Protein AF-A0A8H5CPS7-F1 (afdb_monomer)

Structure (mmCIF, N/CA/C/O backbone):
data_AF-A0A8H5CPS7-F1
#
_entry.id   AF-A0A8H5CPS7-F1
#
loop_
_atom_site.group_PDB
_atom_site.id
_atom_site.type_symbol
_atom_site.label_atom_id
_atom_site.label_alt_id
_atom_site.label_comp_id
_atom_site.label_asym_id
_atom_site.label_entity_id
_atom_site.label_seq_id
_atom_site.pdbx_PDB_ins_code
_atom_site.Cartn_x
_atom_site.Cartn_y
_atom_site.Cartn_z
_atom_site.occupancy
_atom_site.B_iso_or_equiv
_atom_site.auth_seq_id
_atom_site.auth_comp_id
_atom_site.auth_asym_id
_atom_site.auth_atom_id
_atom_site.pdbx_PDB_model_num
ATOM 1 N N . MET A 1 1 ? 32.841 1.282 -27.192 1.00 35.09 1 MET A N 1
ATOM 2 C CA . MET A 1 1 ? 32.385 0.075 -26.480 1.00 35.09 1 MET A CA 1
ATOM 3 C C . MET A 1 1 ? 33.544 -0.428 -25.650 1.00 35.09 1 MET A C 1
ATOM 5 O O . MET A 1 1 ? 34.570 -0.797 -26.211 1.00 35.09 1 MET A O 1
ATOM 9 N N . ASN A 1 2 ? 33.445 -0.275 -24.333 1.00 29.81 2 ASN A N 1
ATOM 10 C CA . ASN A 1 2 ? 34.547 -0.529 -23.404 1.00 29.81 2 ASN A CA 1
ATOM 11 C C . ASN A 1 2 ? 34.577 -2.010 -23.017 1.00 29.81 2 ASN A C 1
ATOM 13 O O . ASN A 1 2 ? 33.531 -2.614 -22.818 1.00 29.81 2 ASN A O 1
ATOM 17 N N . HIS A 1 3 ? 35.774 -2.567 -22.814 1.00 29.48 3 HIS A N 1
ATOM 18 C CA . HIS A 1 3 ? 36.052 -3.962 -22.417 1.00 29.48 3 HIS A CA 1
ATOM 19 C C . HIS A 1 3 ? 35.277 -4.479 -21.179 1.00 29.48 3 HIS A C 1
ATOM 21 O O . HIS A 1 3 ? 35.258 -5.681 -20.913 1.00 29.48 3 HIS A O 1
ATOM 27 N N . LEU A 1 4 ? 34.641 -3.580 -20.420 1.00 34.31 4 LEU A N 1
ATOM 28 C CA . LEU A 1 4 ? 33.722 -3.900 -19.330 1.00 34.31 4 LEU A CA 1
ATOM 29 C C . LEU A 1 4 ? 32.382 -4.452 -19.844 1.00 34.31 4 LEU A C 1
ATOM 31 O O . LEU A 1 4 ? 31.877 -5.388 -19.241 1.00 34.31 4 LEU A O 1
ATOM 35 N N . GLU A 1 5 ? 31.853 -3.964 -20.973 1.00 36.47 5 GLU A N 1
ATOM 36 C CA . GLU A 1 5 ? 30.557 -4.355 -21.570 1.00 36.47 5 GLU A CA 1
ATOM 37 C C . GLU A 1 5 ? 30.511 -5.840 -21.976 1.00 36.47 5 GLU A C 1
ATOM 39 O O . GLU A 1 5 ? 29.485 -6.497 -21.826 1.00 36.47 5 GLU A O 1
ATOM 44 N N . THR A 1 6 ? 31.641 -6.413 -22.396 1.00 36.56 6 THR A N 1
ATOM 45 C CA . THR A 1 6 ? 31.727 -7.801 -22.883 1.00 36.56 6 THR A CA 1
ATOM 46 C C . THR A 1 6 ? 31.741 -8.847 -21.762 1.00 36.56 6 THR A C 1
ATOM 48 O O . THR A 1 6 ? 31.324 -9.983 -21.979 1.00 36.56 6 THR A O 1
ATOM 51 N N . ARG A 1 7 ? 32.175 -8.484 -20.543 1.00 38.62 7 ARG A N 1
ATOM 52 C CA . ARG A 1 7 ? 32.153 -9.386 -19.371 1.00 38.62 7 ARG A CA 1
ATOM 53 C C . ARG A 1 7 ? 30.745 -9.560 -18.788 1.00 38.62 7 ARG A C 1
ATOM 55 O O . ARG A 1 7 ? 30.437 -10.638 -18.287 1.00 38.62 7 ARG A O 1
ATOM 62 N N . TRP A 1 8 ? 29.881 -8.550 -18.921 1.00 42.06 8 TRP A N 1
ATOM 63 C CA . TRP A 1 8 ? 28.477 -8.604 -18.486 1.00 42.06 8 TRP A CA 1
ATOM 64 C C . TRP A 1 8 ? 27.647 -9.605 -19.293 1.00 42.06 8 TRP A C 1
ATOM 66 O O . TRP A 1 8 ? 26.825 -10.324 -18.730 1.00 42.06 8 TRP A O 1
ATOM 76 N N . ILE A 1 9 ? 27.908 -9.695 -20.600 1.00 40.38 9 ILE A N 1
ATOM 77 C CA . ILE A 1 9 ? 27.184 -10.578 -21.524 1.00 40.38 9 ILE A CA 1
ATOM 78 C C . ILE A 1 9 ? 27.367 -12.055 -21.131 1.00 40.38 9 ILE A C 1
ATOM 80 O O . ILE A 1 9 ? 26.403 -12.815 -21.152 1.00 40.38 9 ILE A O 1
ATOM 84 N N . PHE A 1 10 ? 28.562 -12.451 -20.679 1.00 40.16 10 PHE A N 1
ATOM 85 C CA . PHE A 1 10 ? 28.840 -13.835 -20.272 1.00 40.16 10 PHE A CA 1
ATOM 86 C C . PHE A 1 10 ? 28.246 -14.231 -18.912 1.00 40.16 10 PHE A C 1
ATOM 88 O O . PHE A 1 10 ? 27.896 -15.393 -18.732 1.00 40.16 10 PHE A O 1
ATOM 95 N N . GLN A 1 11 ? 28.079 -13.293 -17.972 1.00 43.81 11 GLN A N 1
ATOM 96 C CA . GLN A 1 11 ? 27.411 -13.572 -16.690 1.00 43.81 11 GLN A CA 1
ATOM 97 C C . GLN A 1 11 ? 25.883 -13.573 -16.808 1.00 43.81 11 GLN A C 1
ATOM 99 O O . GLN A 1 11 ? 25.217 -14.310 -16.087 1.00 43.81 11 GLN A O 1
ATOM 104 N N . MET A 1 12 ? 25.319 -12.817 -17.756 1.00 42.50 12 MET A N 1
ATOM 105 C CA . MET A 1 12 ? 23.876 -12.839 -18.007 1.00 42.50 12 MET A CA 1
ATOM 106 C C . MET A 1 12 ? 23.413 -14.136 -18.688 1.00 42.50 12 MET A C 1
ATOM 108 O O . MET A 1 12 ? 22.272 -14.530 -18.498 1.00 42.50 12 MET A O 1
ATOM 112 N N . LEU A 1 13 ? 24.286 -14.858 -19.401 1.00 42.25 13 LEU A N 1
ATOM 113 C CA . LEU A 1 13 ? 23.964 -16.150 -20.035 1.00 42.25 13 LEU A CA 1
ATOM 114 C C . LEU A 1 13 ? 23.634 -17.292 -19.046 1.00 42.25 13 LEU A C 1
ATOM 116 O O . LEU A 1 13 ? 23.199 -18.352 -19.484 1.00 42.25 13 LEU A O 1
ATOM 120 N N . GLN A 1 14 ? 23.791 -17.092 -17.731 1.00 47.19 14 GLN A N 1
ATOM 121 C CA . GLN A 1 14 ? 23.288 -18.022 -16.706 1.00 47.19 14 GLN A CA 1
ATOM 122 C C . GLN A 1 14 ? 21.849 -17.717 -16.251 1.00 47.19 14 GLN A C 1
ATOM 124 O O . GLN A 1 14 ? 21.265 -18.503 -15.505 1.00 47.19 14 GLN A O 1
ATOM 129 N N . LEU A 1 15 ? 21.254 -16.611 -16.712 1.00 46.97 15 LEU A N 1
ATOM 130 C CA . LEU A 1 15 ? 19.839 -16.310 -16.518 1.00 46.97 15 LEU A CA 1
ATOM 131 C C . LEU A 1 15 ? 19.043 -17.096 -17.557 1.00 46.97 15 LEU A C 1
ATOM 133 O O . LEU A 1 15 ? 18.917 -16.697 -18.713 1.00 46.97 15 LEU A O 1
ATOM 137 N N . SER A 1 16 ? 18.549 -18.254 -17.130 1.00 52.66 16 SER A N 1
ATOM 138 C CA . SER A 1 16 ? 17.546 -19.045 -17.838 1.00 52.66 16 SER A CA 1
ATOM 139 C C . SER A 1 16 ? 16.444 -18.160 -18.423 1.00 52.66 16 SER A C 1
ATOM 141 O O . SER A 1 16 ? 16.020 -17.196 -17.786 1.00 52.66 16 SER A O 1
ATOM 143 N N . THR A 1 17 ? 15.959 -18.525 -19.608 1.00 63.75 17 THR A N 1
ATOM 144 C CA . THR A 1 17 ? 14.826 -17.921 -20.320 1.00 63.75 17 THR A CA 1
ATOM 145 C C . THR A 1 17 ? 13.557 -17.935 -19.463 1.00 63.75 17 THR A C 1
ATOM 147 O O . THR A 1 17 ? 12.723 -18.836 -19.559 1.00 63.75 17 THR A O 1
ATOM 150 N N . THR A 1 18 ? 13.391 -16.936 -18.596 1.00 74.50 18 THR A N 1
ATOM 151 C CA . THR A 1 18 ? 12.169 -16.806 -17.805 1.00 74.50 18 THR A CA 1
ATOM 152 C C . THR A 1 18 ? 11.080 -16.238 -18.696 1.00 74.50 18 THR A C 1
ATOM 154 O O . THR A 1 18 ? 11.120 -15.081 -19.120 1.00 74.50 18 THR A O 1
ATOM 157 N N . GLN A 1 19 ? 10.095 -17.079 -18.979 1.00 78.81 19 GLN A N 1
ATOM 158 C CA . GLN A 1 19 ? 8.901 -16.703 -19.711 1.00 78.81 19 GLN A CA 1
ATOM 159 C C . GLN A 1 19 ? 7.812 -16.300 -18.716 1.00 78.81 19 GLN A C 1
ATOM 161 O O . GLN A 1 19 ? 7.451 -17.070 -17.827 1.00 78.81 19 GLN A O 1
ATOM 166 N N . ILE A 1 20 ? 7.297 -15.081 -18.856 1.00 79.88 20 ILE A N 1
ATOM 167 C CA . ILE A 1 20 ? 6.279 -14.520 -17.965 1.00 79.88 20 ILE A CA 1
ATOM 168 C C . ILE A 1 20 ? 4.986 -14.358 -18.771 1.00 79.88 20 ILE A C 1
ATOM 170 O O . ILE A 1 20 ? 4.968 -13.573 -19.725 1.00 79.88 20 ILE A O 1
ATOM 174 N N . PRO A 1 21 ? 3.909 -15.089 -18.431 1.00 81.69 21 PRO A N 1
ATOM 175 C CA . PRO A 1 21 ? 2.627 -14.918 -19.095 1.00 81.69 21 PRO A CA 1
ATOM 176 C C . PRO A 1 21 ? 1.976 -13.605 -18.643 1.00 81.69 21 PRO A C 1
ATOM 178 O O . PRO A 1 21 ? 1.819 -13.359 -17.446 1.00 81.69 21 PRO A O 1
ATOM 181 N N . LEU A 1 22 ? 1.574 -12.775 -19.604 1.00 81.69 22 LEU A N 1
ATOM 182 C CA . LEU A 1 22 ? 0.874 -11.511 -19.391 1.00 81.69 22 LEU A CA 1
ATOM 183 C C . LEU A 1 22 ? -0.410 -11.467 -20.228 1.00 81.69 22 LEU A C 1
ATOM 185 O O . LEU A 1 22 ? -0.439 -11.882 -21.386 1.00 81.69 22 LEU A O 1
ATOM 189 N N . VAL A 1 23 ? -1.483 -10.923 -19.652 1.00 83.31 23 VAL A N 1
ATOM 190 C CA . VAL A 1 23 ? -2.722 -10.618 -20.383 1.00 83.31 23 VAL A CA 1
ATOM 191 C C . VAL A 1 23 ? -2.670 -9.154 -20.803 1.00 83.31 23 VAL A C 1
ATOM 193 O O . VAL A 1 23 ? -2.792 -8.261 -19.958 1.00 83.31 23 VAL A O 1
ATOM 196 N N . LEU A 1 24 ? -2.458 -8.927 -22.099 1.00 82.81 24 LEU A N 1
ATOM 197 C CA . LEU A 1 24 ? -2.179 -7.609 -22.661 1.00 82.81 24 LEU A CA 1
ATOM 198 C C . LEU A 1 24 ? -3.256 -7.178 -23.657 1.00 82.81 24 LEU A C 1
ATOM 200 O O . LEU A 1 24 ? -3.751 -7.996 -24.436 1.00 82.81 24 LEU A O 1
ATOM 204 N N . ASP A 1 25 ? -3.594 -5.895 -23.645 1.00 85.19 25 ASP A N 1
ATOM 205 C CA . ASP A 1 25 ? -4.436 -5.266 -24.661 1.00 85.19 25 ASP A CA 1
ATOM 206 C C . ASP A 1 25 ? -3.595 -4.695 -25.834 1.00 85.19 25 ASP A C 1
ATOM 208 O O . ASP A 1 25 ? -2.359 -4.697 -25.782 1.00 85.19 25 ASP A O 1
ATOM 212 N N . PRO A 1 26 ? -4.225 -4.244 -26.937 1.00 85.69 26 PRO A N 1
ATOM 213 C CA . PRO A 1 26 ? -3.499 -3.721 -28.097 1.00 85.69 26 PRO A CA 1
ATOM 214 C C . PRO A 1 26 ? -2.614 -2.495 -27.819 1.00 85.69 26 PRO A C 1
ATOM 216 O O . PRO A 1 26 ? -1.565 -2.344 -28.455 1.00 85.69 26 PRO A O 1
ATOM 219 N N . GLU A 1 27 ? -3.003 -1.620 -26.890 1.00 84.25 27 GLU A N 1
ATOM 220 C CA . GLU A 1 27 ? -2.223 -0.425 -26.546 1.00 84.25 27 GLU A CA 1
ATOM 221 C C . GLU A 1 27 ? -0.951 -0.825 -25.793 1.00 84.25 27 GLU A C 1
ATOM 223 O O . GLU A 1 27 ? 0.143 -0.355 -26.112 1.00 84.25 27 GLU A O 1
ATOM 228 N N . GLU A 1 28 ? -1.065 -1.780 -24.873 1.00 85.31 28 GLU A N 1
ATOM 229 C CA . GLU A 1 28 ? 0.059 -2.332 -24.118 1.00 85.31 28 GLU A CA 1
ATOM 230 C C . GLU A 1 28 ? 1.057 -3.070 -25.022 1.00 85.31 28 GLU A C 1
ATOM 232 O O . GLU A 1 28 ? 2.271 -2.907 -24.882 1.00 85.31 28 GLU A O 1
ATOM 237 N N . ILE A 1 29 ? 0.572 -3.832 -26.009 1.00 85.62 29 ILE A N 1
ATOM 238 C CA . ILE A 1 29 ? 1.429 -4.478 -27.021 1.00 85.62 29 ILE A CA 1
ATOM 239 C C . ILE A 1 29 ? 2.169 -3.428 -27.850 1.00 85.62 29 ILE A C 1
ATOM 241 O O . ILE A 1 29 ? 3.359 -3.587 -28.139 1.00 85.62 29 ILE A O 1
ATOM 245 N N . THR A 1 30 ? 1.487 -2.341 -28.212 1.00 84.81 30 THR A N 1
ATOM 246 C CA . THR A 1 30 ? 2.098 -1.224 -28.942 1.00 84.81 30 THR A CA 1
ATOM 247 C C . THR A 1 30 ? 3.204 -0.578 -28.105 1.00 84.81 30 THR A C 1
ATOM 249 O O . THR A 1 30 ? 4.291 -0.322 -28.626 1.00 84.81 30 THR A O 1
ATOM 252 N N . MET A 1 31 ? 2.981 -0.378 -26.801 1.00 82.69 31 MET A N 1
ATOM 253 C CA . MET A 1 31 ? 4.003 0.132 -25.879 1.00 82.69 31 MET A CA 1
ATOM 254 C C . MET A 1 31 ? 5.217 -0.801 -25.790 1.00 82.69 31 MET A C 1
ATOM 256 O O . MET A 1 31 ? 6.345 -0.334 -25.925 1.00 82.69 31 MET A O 1
ATOM 260 N N . LEU A 1 32 ? 5.008 -2.113 -25.641 1.00 84.38 32 LEU A N 1
ATOM 261 C CA . LEU A 1 32 ? 6.100 -3.096 -25.614 1.00 84.38 32 LEU A CA 1
ATOM 262 C C . LEU A 1 32 ? 6.904 -3.102 -26.921 1.00 84.38 32 LEU A C 1
ATOM 264 O O . LEU A 1 32 ? 8.136 -3.090 -26.904 1.00 84.38 32 LEU A O 1
ATOM 268 N N . SER A 1 33 ? 6.206 -3.058 -28.056 1.00 83.88 33 SER A N 1
ATOM 269 C CA . SER A 1 33 ? 6.822 -3.091 -29.385 1.00 83.88 33 SER A CA 1
ATOM 270 C C . SER A 1 33 ? 7.702 -1.864 -29.644 1.00 83.88 33 SER A C 1
ATOM 272 O O . SER A 1 33 ? 8.771 -1.993 -30.240 1.00 83.88 33 SER A O 1
ATOM 274 N N . ARG A 1 34 ? 7.310 -0.679 -29.148 1.00 81.12 34 ARG A N 1
ATOM 275 C CA . ARG A 1 34 ? 8.108 0.561 -29.254 1.00 81.12 34 ARG A CA 1
ATOM 276 C C . ARG A 1 34 ? 9.471 0.462 -28.569 1.00 81.12 34 ARG A C 1
ATOM 278 O O . ARG A 1 34 ? 10.412 1.106 -29.020 1.00 81.12 34 ARG A O 1
ATOM 285 N N . CYS A 1 35 ? 9.587 -0.360 -27.529 1.00 77.44 35 CYS A N 1
ATOM 286 C CA . CYS A 1 35 ? 10.846 -0.603 -26.825 1.00 77.44 35 CYS A CA 1
ATOM 287 C C . CYS A 1 35 ? 11.619 -1.808 -27.388 1.00 77.44 35 CYS A C 1
ATOM 289 O O . CYS A 1 35 ? 12.575 -2.267 -26.768 1.00 77.44 35 CYS A O 1
ATOM 291 N N . GLY A 1 36 ? 11.210 -2.350 -28.542 1.00 80.69 36 GLY A N 1
ATOM 292 C CA . GLY A 1 36 ? 11.871 -3.494 -29.172 1.00 80.69 36 GLY A CA 1
ATOM 293 C C . GLY A 1 36 ? 11.682 -4.809 -28.412 1.00 80.69 36 GLY A C 1
ATOM 294 O O . GLY A 1 36 ? 12.527 -5.699 -28.511 1.00 80.69 36 GLY A O 1
ATOM 295 N N . LEU A 1 37 ? 10.614 -4.935 -27.618 1.00 82.19 37 LEU A N 1
ATOM 296 C CA . LEU A 1 37 ? 10.294 -6.173 -26.911 1.00 82.19 37 LEU A CA 1
ATOM 297 C C . LEU A 1 37 ? 9.445 -7.084 -27.795 1.00 82.19 37 LEU A C 1
ATOM 299 O O . LEU A 1 37 ? 8.400 -6.686 -28.310 1.00 82.19 37 LEU A O 1
ATOM 303 N N . VAL A 1 38 ? 9.895 -8.329 -27.942 1.00 80.75 38 VAL A N 1
ATOM 304 C CA . VAL A 1 38 ? 9.164 -9.360 -28.680 1.00 80.75 38 VAL A CA 1
ATOM 305 C C . VAL A 1 38 ? 8.125 -9.985 -27.757 1.00 80.75 38 VAL A C 1
ATOM 307 O O . VAL A 1 38 ? 8.447 -10.494 -26.682 1.00 80.75 38 VAL A O 1
ATOM 310 N N . VAL A 1 39 ? 6.870 -9.956 -28.196 1.00 82.00 39 VAL A N 1
ATOM 311 C CA . VAL A 1 39 ? 5.728 -10.510 -27.472 1.00 82.00 39 VAL A CA 1
ATOM 312 C C . VAL A 1 39 ? 5.150 -11.648 -28.304 1.00 82.00 39 VAL A C 1
ATOM 314 O O . VAL A 1 39 ? 4.721 -11.435 -29.437 1.00 82.00 39 VAL A O 1
ATOM 317 N N . THR A 1 40 ? 5.136 -12.865 -27.761 1.00 86.75 40 THR A N 1
ATOM 318 C CA . THR A 1 40 ? 4.618 -14.034 -28.490 1.00 86.75 40 THR A CA 1
ATOM 319 C C . THR A 1 40 ? 3.198 -14.332 -28.034 1.00 86.75 40 THR A C 1
ATOM 321 O O . THR A 1 40 ? 2.962 -14.571 -26.852 1.00 86.75 40 THR A O 1
ATOM 324 N N . ARG A 1 41 ? 2.226 -14.322 -28.951 1.00 87.06 41 ARG A N 1
ATOM 325 C CA . ARG A 1 41 ? 0.837 -14.672 -28.623 1.00 87.06 41 ARG A CA 1
ATOM 326 C C . ARG A 1 41 ? 0.728 -16.166 -28.319 1.00 87.06 41 ARG A C 1
ATOM 328 O O . ARG A 1 41 ? 1.130 -16.990 -29.135 1.00 87.06 41 ARG A O 1
ATOM 335 N N . MET A 1 42 ? 0.134 -16.515 -27.182 1.00 84.38 42 MET A N 1
ATOM 336 C CA . MET A 1 42 ? -0.195 -17.897 -26.843 1.00 84.38 42 MET A CA 1
ATOM 337 C C . MET A 1 42 ? -1.590 -18.241 -27.371 1.00 84.38 42 MET A C 1
ATOM 339 O O . MET A 1 42 ? -2.558 -17.519 -27.127 1.00 84.38 42 MET A O 1
ATOM 343 N N . SER A 1 43 ? -1.705 -19.359 -28.086 1.00 75.25 43 SER A N 1
ATOM 344 C CA . SER A 1 43 ? -3.004 -19.919 -28.462 1.00 75.25 43 SER A CA 1
ATOM 345 C C . SER A 1 43 ? -3.537 -20.743 -27.291 1.00 75.25 43 SER A C 1
ATOM 347 O O . SER A 1 43 ? -3.229 -21.925 -27.167 1.00 75.25 43 SER A O 1
ATOM 349 N N . VAL A 1 44 ? -4.284 -20.109 -26.385 1.00 71.25 44 VAL A N 1
ATOM 350 C CA . VAL A 1 44 ? -4.999 -20.812 -25.310 1.00 71.25 44 VAL A CA 1
ATOM 351 C C . VAL A 1 44 ? -6.491 -20.670 -25.576 1.00 71.25 44 VAL A C 1
ATOM 353 O O . VAL A 1 44 ? -7.011 -19.560 -25.637 1.00 71.25 44 VAL A O 1
ATOM 356 N N . ALA A 1 45 ? -7.179 -21.794 -25.764 1.00 63.22 45 ALA A N 1
ATOM 357 C CA . ALA A 1 45 ? -8.505 -21.836 -26.381 1.00 63.22 45 ALA A CA 1
ATOM 358 C C . ALA A 1 45 ? -9.657 -21.198 -25.568 1.00 63.22 45 ALA A C 1
ATOM 360 O O . ALA A 1 45 ? -10.770 -21.141 -26.079 1.00 63.22 45 ALA A O 1
ATOM 361 N N . PHE A 1 46 ? -9.435 -20.703 -24.340 1.00 57.94 46 PHE A N 1
ATOM 362 C CA . PHE A 1 46 ? -10.548 -20.351 -23.439 1.00 57.94 46 PHE A CA 1
ATOM 363 C C . PHE A 1 46 ? -10.391 -19.083 -22.577 1.00 57.94 46 PHE A C 1
ATOM 365 O O . PHE A 1 46 ? -11.332 -18.738 -21.868 1.00 57.94 46 PHE A O 1
ATOM 372 N N . VAL A 1 47 ? -9.268 -18.348 -22.622 1.00 57.56 47 VAL A N 1
ATOM 373 C CA . VAL A 1 47 ? -9.046 -17.184 -21.729 1.00 57.56 47 VAL A CA 1
ATOM 374 C C . VAL A 1 47 ? -8.362 -16.025 -22.463 1.00 57.56 47 VAL A C 1
ATOM 376 O O . VAL A 1 47 ? -7.205 -15.715 -22.203 1.00 57.56 47 VAL A O 1
ATOM 379 N N . GLY A 1 48 ? -9.068 -15.388 -23.405 1.00 68.06 48 GLY A N 1
ATOM 380 C CA . GLY A 1 48 ? -8.578 -14.196 -24.118 1.00 68.06 48 GLY A CA 1
ATOM 381 C C . GLY A 1 48 ? -7.205 -14.364 -24.804 1.00 68.06 48 GLY A C 1
ATOM 382 O O . GLY A 1 48 ? -6.632 -15.453 -24.845 1.00 68.06 48 GLY A O 1
ATOM 383 N N . PRO A 1 49 ? -6.646 -13.301 -25.404 1.00 74.62 49 PRO A N 1
ATOM 384 C CA . PRO A 1 49 ? -5.280 -13.346 -25.904 1.00 74.62 49 PRO A CA 1
ATOM 385 C C . PRO A 1 49 ? -4.301 -13.239 -24.722 1.00 74.62 49 PRO A C 1
ATOM 387 O O . PRO A 1 49 ? -4.090 -12.165 -24.164 1.00 74.62 49 PRO A O 1
ATOM 390 N N . THR A 1 50 ? -3.705 -14.365 -24.331 1.00 80.06 50 THR A N 1
ATOM 391 C CA . THR A 1 50 ? -2.558 -14.380 -23.410 1.00 80.06 50 THR A CA 1
ATOM 392 C C . THR A 1 50 ? -1.273 -14.261 -24.220 1.00 80.06 50 THR A C 1
ATOM 394 O O . THR A 1 50 ? -1.142 -14.865 -25.286 1.00 80.06 50 THR A O 1
ATOM 397 N N . TYR A 1 51 ? -0.319 -13.487 -23.722 1.00 82.94 51 TYR A N 1
ATOM 398 C CA . TYR A 1 51 ? 0.964 -13.262 -24.363 1.00 82.94 51 TYR A CA 1
ATOM 399 C C . TYR A 1 51 ? 2.100 -13.726 -23.465 1.00 82.94 51 TYR A C 1
ATOM 401 O O . TYR A 1 51 ? 2.045 -13.597 -22.245 1.00 82.94 51 TYR A O 1
ATOM 409 N N . LEU A 1 52 ? 3.142 -14.257 -24.085 1.00 81.50 52 LEU A N 1
ATOM 410 C CA . LEU A 1 52 ? 4.359 -14.663 -23.418 1.00 81.50 52 LEU A CA 1
ATOM 411 C C . LEU A 1 52 ? 5.432 -13.612 -23.653 1.00 81.50 52 LEU A C 1
ATOM 413 O O . LEU A 1 52 ? 5.804 -13.323 -24.796 1.00 81.50 52 LEU A O 1
ATOM 417 N N . CYS A 1 53 ? 5.922 -13.055 -22.556 1.00 81.25 53 CYS A N 1
ATOM 418 C CA . CYS A 1 53 ? 7.040 -12.133 -22.555 1.00 81.25 53 CYS A CA 1
ATOM 419 C C . CYS A 1 53 ? 8.297 -12.883 -22.113 1.00 81.25 53 CYS A C 1
ATOM 421 O O . CYS A 1 53 ? 8.308 -13.497 -21.046 1.00 81.25 53 CYS A O 1
ATOM 423 N N . SER A 1 54 ? 9.345 -12.838 -22.937 1.00 78.69 54 SER A N 1
ATOM 424 C CA . SER A 1 54 ? 10.647 -13.420 -22.601 1.00 78.69 54 SER A CA 1
ATOM 425 C C . SER A 1 54 ? 11.531 -12.343 -21.981 1.00 78.69 54 SER A C 1
ATOM 427 O O . SER A 1 54 ? 11.732 -11.279 -22.579 1.00 78.69 54 SER A O 1
ATOM 429 N N . VAL A 1 55 ? 12.037 -12.592 -20.775 1.00 76.88 55 VAL A N 1
ATOM 430 C CA . VAL A 1 55 ? 13.067 -11.754 -20.153 1.00 76.88 55 VAL A CA 1
ATOM 431 C C . VAL A 1 55 ? 14.399 -12.450 -20.383 1.00 76.88 55 VAL A C 1
ATOM 433 O O . VAL A 1 55 ? 14.772 -13.362 -19.651 1.00 76.88 55 VAL A O 1
ATOM 436 N N . GLU A 1 56 ? 15.088 -12.044 -21.443 1.00 76.38 56 GLU A N 1
ATOM 437 C CA . GLU A 1 56 ? 16.355 -12.635 -21.863 1.00 76.38 56 GLU A CA 1
ATOM 438 C C . GLU A 1 56 ? 17.488 -11.644 -21.637 1.00 76.38 56 GLU A C 1
ATOM 440 O O . GLU A 1 56 ? 17.277 -10.435 -21.760 1.00 76.38 56 GLU A O 1
ATOM 445 N N . PRO A 1 57 ? 18.719 -12.121 -21.403 1.00 71.88 57 PRO A N 1
ATOM 446 C CA . PRO A 1 57 ? 19.905 -11.273 -21.307 1.00 71.88 57 PRO A CA 1
ATOM 447 C C . PRO A 1 57 ? 19.980 -10.163 -22.363 1.00 71.88 57 PRO A C 1
ATOM 449 O O . PRO A 1 57 ? 20.299 -9.020 -22.041 1.00 71.88 57 PRO A O 1
ATOM 452 N N . GLY A 1 58 ? 19.631 -10.487 -23.613 1.00 73.50 58 GLY A N 1
ATOM 453 C CA . GLY A 1 58 ? 19.677 -9.555 -24.738 1.00 73.50 58 GLY A CA 1
ATOM 454 C C . GLY A 1 58 ? 18.649 -8.420 -24.689 1.00 73.50 58 GLY A C 1
ATOM 455 O O . GLY A 1 58 ? 18.838 -7.424 -25.380 1.00 73.50 58 GLY A O 1
ATOM 456 N N . ASN A 1 59 ? 17.587 -8.528 -23.882 1.00 78.44 59 ASN A N 1
ATOM 457 C CA . ASN A 1 59 ? 16.500 -7.544 -23.837 1.00 78.44 59 ASN A CA 1
ATOM 458 C C . ASN A 1 59 ? 16.251 -6.918 -22.451 1.00 78.44 59 ASN A C 1
ATOM 460 O O . ASN A 1 59 ? 15.366 -6.073 -22.320 1.00 78.44 59 ASN A O 1
ATOM 464 N N . ILE A 1 60 ? 17.046 -7.252 -21.428 1.00 77.75 60 ILE A N 1
ATOM 465 C CA . ILE A 1 60 ? 16.932 -6.660 -20.080 1.00 77.75 60 ILE A CA 1
ATOM 466 C C . ILE A 1 60 ? 16.961 -5.127 -20.127 1.00 77.75 60 ILE A C 1
ATOM 468 O O . ILE A 1 60 ? 16.144 -4.468 -19.484 1.00 77.75 60 ILE A O 1
ATOM 472 N N . MET A 1 61 ? 17.859 -4.546 -20.926 1.00 78.00 61 MET A N 1
ATOM 473 C CA . MET A 1 61 ? 17.956 -3.090 -21.062 1.00 78.00 61 MET A CA 1
ATOM 474 C C . MET A 1 61 ? 16.709 -2.468 -21.698 1.00 78.00 61 MET A C 1
ATOM 476 O O . MET A 1 61 ? 16.349 -1.348 -21.337 1.00 78.00 61 MET A O 1
ATOM 480 N N . ASN A 1 62 ? 16.012 -3.198 -22.573 1.00 81.81 62 ASN A N 1
ATOM 481 C CA . ASN A 1 62 ? 14.754 -2.748 -23.169 1.00 81.81 62 ASN A CA 1
ATOM 482 C C . ASN A 1 62 ? 13.644 -2.715 -22.114 1.00 81.81 62 ASN A C 1
ATOM 484 O O . ASN A 1 62 ? 12.904 -1.739 -22.034 1.00 81.81 62 ASN A O 1
ATOM 488 N N . TRP A 1 63 ? 13.574 -3.732 -21.248 1.00 83.75 63 TRP A N 1
ATOM 489 C CA . TRP A 1 63 ? 12.631 -3.755 -20.127 1.00 83.75 63 TRP A CA 1
ATOM 490 C C . TRP A 1 63 ? 12.884 -2.639 -19.113 1.00 83.75 63 TRP A C 1
ATOM 492 O O . TRP A 1 63 ? 11.943 -1.975 -18.679 1.00 83.75 63 TRP A O 1
ATOM 502 N N . VAL A 1 64 ? 14.148 -2.412 -18.744 1.00 79.69 64 VAL A N 1
ATOM 503 C CA . VAL A 1 64 ? 14.522 -1.316 -17.838 1.00 79.69 64 VAL A CA 1
ATOM 504 C C . VAL A 1 64 ? 14.159 0.032 -18.460 1.00 79.69 64 VAL A C 1
ATOM 506 O O . VAL A 1 64 ? 13.541 0.860 -17.794 1.00 79.69 64 VAL A O 1
ATOM 509 N N . THR A 1 65 ? 14.483 0.232 -19.740 1.00 79.81 65 THR A N 1
ATOM 510 C CA . THR A 1 65 ? 14.132 1.452 -20.482 1.00 79.81 65 THR A CA 1
ATOM 511 C C . THR A 1 65 ? 12.624 1.674 -20.497 1.00 79.81 65 THR A C 1
ATOM 513 O O . THR A 1 65 ? 12.181 2.743 -20.093 1.00 79.81 65 THR A O 1
ATOM 516 N N . LEU A 1 66 ? 11.829 0.657 -20.845 1.00 84.94 66 LEU A N 1
ATOM 517 C CA . LEU A 1 66 ? 10.368 0.737 -20.838 1.00 84.94 66 LEU A CA 1
ATOM 518 C C . LEU A 1 66 ? 9.823 1.163 -19.469 1.00 84.94 66 LEU A C 1
ATOM 520 O O . LEU A 1 66 ? 9.014 2.083 -19.379 1.00 84.94 66 LEU A O 1
ATOM 524 N N . LEU A 1 67 ? 10.258 0.508 -18.389 1.00 84.62 67 LEU A N 1
ATOM 525 C CA . LEU A 1 67 ? 9.783 0.821 -17.039 1.00 84.62 67 LEU A CA 1
ATOM 526 C C . LEU A 1 67 ? 10.121 2.262 -16.642 1.00 84.62 67 LEU A C 1
ATOM 528 O O . LEU A 1 67 ? 9.288 2.947 -16.044 1.00 84.62 67 LEU A O 1
ATOM 532 N N . LEU A 1 68 ? 11.320 2.731 -16.994 1.00 81.56 68 LEU A N 1
ATOM 533 C CA . LEU A 1 68 ? 11.745 4.106 -16.749 1.00 81.56 68 LEU A CA 1
ATOM 534 C C . LEU A 1 68 ? 10.949 5.106 -17.588 1.00 81.56 68 LEU A C 1
ATOM 536 O O . LEU A 1 68 ? 10.518 6.120 -17.046 1.00 81.56 68 LEU A O 1
ATOM 540 N N . GLU A 1 69 ? 10.726 4.827 -18.871 1.00 84.12 69 GLU A N 1
ATOM 541 C CA . GLU A 1 69 ? 9.966 5.695 -19.773 1.00 84.12 69 GLU A CA 1
ATOM 542 C C . GLU A 1 69 ? 8.513 5.828 -19.329 1.00 84.12 69 GLU A C 1
ATOM 544 O O . GLU A 1 69 ? 8.029 6.946 -19.184 1.00 84.12 69 GLU A O 1
ATOM 549 N N . VAL A 1 70 ? 7.839 4.721 -19.011 1.00 85.00 70 VAL A N 1
ATOM 550 C CA . VAL A 1 70 ? 6.443 4.758 -18.551 1.00 85.00 70 VAL A CA 1
ATOM 551 C C . VAL A 1 70 ? 6.321 5.454 -17.199 1.00 85.00 70 VAL A C 1
ATOM 553 O O . VAL A 1 70 ? 5.408 6.254 -16.998 1.00 85.00 70 VAL A O 1
ATOM 556 N N . THR A 1 71 ? 7.250 5.199 -16.272 1.00 83.94 71 THR A N 1
ATOM 557 C CA . THR A 1 71 ? 7.266 5.896 -14.976 1.00 83.94 71 THR A CA 1
ATOM 558 C C . THR A 1 71 ? 7.517 7.388 -15.171 1.00 83.94 71 THR A C 1
ATOM 560 O O . THR A 1 71 ? 6.865 8.213 -14.536 1.00 83.94 71 THR A O 1
ATOM 563 N N . LYS A 1 72 ? 8.431 7.756 -16.071 1.00 82.94 72 LYS A N 1
ATOM 564 C CA . LYS A 1 72 ? 8.726 9.151 -16.389 1.00 82.94 72 LYS A CA 1
ATOM 565 C C . LYS A 1 72 ? 7.531 9.840 -17.039 1.00 82.94 72 LYS A C 1
ATOM 567 O O . LYS A 1 72 ? 7.176 10.921 -16.595 1.00 82.94 72 LYS A O 1
ATOM 572 N N . GLU A 1 73 ? 6.889 9.222 -18.028 1.00 84.56 73 GLU A N 1
ATOM 573 C CA . GLU A 1 73 ? 5.653 9.738 -18.624 1.00 84.56 73 GLU A CA 1
ATOM 574 C C . GLU A 1 73 ? 4.579 9.943 -17.552 1.00 84.56 73 GLU A C 1
ATOM 576 O O . GLU A 1 73 ? 3.956 11.000 -17.510 1.00 84.56 73 GLU A O 1
ATOM 581 N N . LEU A 1 74 ? 4.400 8.973 -16.647 1.00 85.06 74 LEU A N 1
ATOM 582 C CA . LEU A 1 74 ? 3.449 9.089 -15.545 1.00 85.06 74 LEU A CA 1
ATOM 583 C C . LEU A 1 74 ? 3.756 10.308 -14.657 1.00 85.06 74 LEU A C 1
ATOM 585 O O . LEU A 1 74 ? 2.866 11.100 -14.346 1.00 85.06 74 LEU A O 1
ATOM 589 N N . MET A 1 75 ? 5.020 10.467 -14.265 1.00 81.50 75 MET A N 1
ATOM 590 C CA . MET A 1 75 ? 5.451 11.547 -13.382 1.00 81.50 75 MET A CA 1
ATOM 591 C C . MET A 1 75 ? 5.395 12.917 -14.063 1.00 81.50 75 MET A C 1
ATOM 593 O O . MET A 1 75 ? 4.785 13.830 -13.515 1.00 81.50 75 MET A O 1
ATOM 597 N N . ASP A 1 76 ? 6.000 13.054 -15.242 1.00 79.38 76 ASP A N 1
ATOM 598 C CA . ASP A 1 76 ? 6.205 14.336 -15.923 1.00 79.38 76 ASP A CA 1
ATOM 599 C C . ASP A 1 76 ? 4.928 14.859 -16.598 1.00 79.38 76 ASP A C 1
ATOM 601 O O . ASP A 1 76 ? 4.745 16.071 -16.699 1.00 79.38 76 ASP A O 1
ATOM 605 N N . LEU A 1 77 ? 4.051 13.974 -17.091 1.00 77.00 77 LEU A N 1
ATOM 606 C CA . LEU A 1 77 ? 2.838 14.405 -17.796 1.00 77.00 77 LEU A CA 1
ATOM 607 C C . LEU A 1 77 ? 1.657 14.627 -16.857 1.00 77.00 77 LEU A C 1
ATOM 609 O O . LEU A 1 77 ? 0.768 15.407 -17.191 1.00 77.00 77 LEU A O 1
ATOM 613 N N . TYR A 1 78 ? 1.617 13.936 -15.714 1.00 77.69 78 TYR A N 1
ATOM 614 C CA . TYR A 1 78 ? 0.381 13.854 -14.939 1.00 77.69 78 TYR A CA 1
ATOM 615 C C . TYR A 1 78 ? 0.516 14.213 -13.465 1.00 77.69 78 TYR A C 1
ATOM 617 O O . TYR A 1 78 ? -0.374 14.879 -12.929 1.00 77.69 78 TYR A O 1
ATOM 625 N N . LEU A 1 79 ? 1.588 13.767 -12.803 1.00 74.19 79 LEU A N 1
ATOM 626 C CA . LEU A 1 79 ? 1.716 13.881 -11.346 1.00 74.19 79 LEU A CA 1
ATOM 627 C C . LEU A 1 79 ? 2.521 15.105 -10.912 1.00 74.19 79 LEU A C 1
ATOM 629 O O . LEU A 1 79 ? 2.285 15.648 -9.829 1.00 74.19 79 LEU A O 1
ATOM 633 N N . VAL A 1 80 ? 3.444 15.567 -11.754 1.00 74.31 80 VAL A N 1
ATOM 634 C CA . VAL A 1 80 ? 4.250 16.745 -11.475 1.00 74.31 80 VAL A CA 1
ATOM 635 C C . VAL A 1 80 ? 4.370 17.635 -12.696 1.00 74.31 80 VAL A C 1
ATOM 637 O O . VAL A 1 80 ? 4.816 17.211 -13.753 1.00 74.31 80 VAL A O 1
ATOM 640 N N . TYR A 1 81 ? 4.065 18.916 -12.504 1.00 59.78 81 TYR A N 1
ATOM 641 C CA . TYR A 1 81 ? 4.373 19.924 -13.502 1.00 59.78 81 TYR A CA 1
ATOM 642 C C . TYR A 1 81 ? 5.837 20.372 -13.414 1.00 59.78 81 TYR A C 1
ATOM 644 O O . TYR A 1 81 ? 6.317 20.704 -12.319 1.00 59.78 81 TYR A O 1
ATOM 652 N N . PRO A 1 82 ? 6.550 20.474 -14.551 1.00 54.97 82 PRO A N 1
ATOM 653 C CA . PRO A 1 82 ? 7.777 21.247 -14.595 1.00 54.97 82 PRO A CA 1
ATOM 654 C C . PRO A 1 82 ? 7.442 22.701 -14.244 1.00 54.97 82 PRO A C 1
ATOM 656 O O . PRO A 1 82 ? 6.537 23.310 -14.812 1.00 54.97 82 PRO A O 1
ATOM 659 N N . ARG A 1 83 ? 8.161 23.254 -13.264 1.00 53.66 83 ARG A N 1
ATOM 660 C CA . ARG A 1 83 ? 8.021 24.643 -12.813 1.00 53.66 83 ARG A CA 1
ATOM 661 C C . ARG A 1 83 ? 8.137 25.575 -14.016 1.00 53.66 83 ARG A C 1
ATOM 663 O O . ARG A 1 83 ? 9.257 25.670 -14.502 1.00 53.66 83 ARG A O 1
ATOM 670 N N . ASN A 1 84 ? 7.032 26.215 -14.443 1.00 49.19 84 ASN A N 1
ATOM 671 C CA . ASN A 1 84 ? 6.936 27.225 -15.515 1.00 49.19 84 ASN A CA 1
ATOM 672 C C . ASN A 1 84 ? 8.235 27.344 -16.317 1.00 49.19 84 ASN A C 1
ATOM 674 O O . ASN A 1 84 ? 9.003 28.290 -16.134 1.00 49.19 84 ASN A O 1
ATOM 678 N N . GLN A 1 85 ? 8.538 26.317 -17.112 1.00 49.72 85 GLN A N 1
ATOM 679 C CA . GLN A 1 85 ? 9.693 26.386 -17.984 1.00 49.72 85 GLN A CA 1
ATOM 680 C C . GLN A 1 85 ? 9.229 27.203 -19.171 1.00 49.72 85 GLN A C 1
ATOM 682 O O . GLN A 1 85 ? 8.424 26.738 -19.975 1.00 49.72 85 GLN A O 1
ATOM 687 N N . ASP A 1 86 ? 9.701 28.446 -19.223 1.00 51.53 86 ASP A N 1
ATOM 688 C CA . ASP A 1 86 ? 9.728 29.217 -20.454 1.00 51.53 86 ASP A CA 1
ATOM 689 C C . ASP A 1 86 ? 10.209 28.272 -21.575 1.00 51.53 86 ASP A C 1
ATOM 691 O O . ASP A 1 86 ? 11.300 27.693 -21.432 1.00 51.53 86 ASP A O 1
ATOM 695 N N . PRO A 1 87 ? 9.410 28.044 -22.636 1.00 54.78 87 PRO A N 1
ATOM 696 C CA . PRO A 1 87 ? 9.736 27.111 -23.714 1.00 54.78 87 PRO A CA 1
ATOM 697 C C . PRO A 1 87 ? 11.133 27.331 -24.312 1.00 54.78 87 PRO A C 1
ATOM 699 O O . PRO A 1 87 ? 11.742 26.393 -24.826 1.00 54.78 87 PRO A O 1
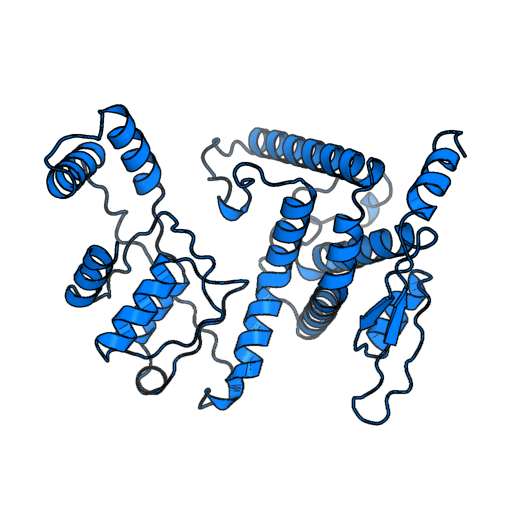ATOM 702 N N . ALA A 1 88 ? 11.684 28.544 -24.186 1.00 56.47 88 ALA A N 1
ATOM 703 C CA . ALA A 1 88 ? 13.030 28.892 -24.629 1.00 56.47 88 ALA A CA 1
ATOM 704 C C . ALA A 1 88 ? 14.174 28.241 -23.814 1.00 56.47 88 ALA A C 1
ATOM 706 O O . ALA A 1 88 ? 15.311 28.194 -24.283 1.00 56.47 88 ALA A O 1
ATOM 707 N N . SER A 1 89 ? 13.909 27.713 -22.614 1.00 50.19 89 SER A N 1
ATOM 708 C CA . SER A 1 89 ? 14.938 27.204 -21.685 1.00 50.19 89 SER A CA 1
ATOM 709 C C . SER A 1 89 ? 15.209 25.691 -21.763 1.00 50.19 89 SER A C 1
ATOM 711 O O . SER A 1 89 ? 16.106 25.185 -21.088 1.00 50.19 89 SER A O 1
ATOM 713 N N . ILE A 1 90 ? 14.481 24.958 -22.612 1.00 50.19 90 ILE A N 1
ATOM 714 C CA . ILE A 1 90 ? 14.454 23.482 -22.621 1.00 50.19 90 ILE A CA 1
ATOM 715 C C . ILE A 1 90 ? 15.756 22.838 -23.147 1.00 50.19 90 ILE A C 1
ATOM 717 O O . ILE A 1 90 ? 15.995 21.650 -22.936 1.00 50.19 90 ILE A O 1
ATOM 721 N N . THR A 1 91 ? 16.652 23.578 -23.804 1.00 46.59 91 THR A N 1
ATOM 722 C CA . THR A 1 91 ? 17.694 22.929 -24.619 1.00 46.59 91 THR A CA 1
ATOM 723 C C . THR A 1 91 ? 19.001 22.541 -23.932 1.00 46.59 91 THR A C 1
ATOM 725 O O . THR A 1 91 ? 19.743 21.777 -24.548 1.00 46.59 91 THR A O 1
ATOM 728 N N . ARG A 1 92 ? 19.347 22.954 -22.702 1.00 45.56 92 ARG A N 1
ATOM 729 C CA . ARG A 1 92 ? 20.645 22.538 -22.115 1.00 45.56 92 ARG A CA 1
ATOM 730 C C . ARG A 1 92 ? 20.603 22.305 -20.601 1.00 45.56 92 ARG A C 1
ATOM 732 O O . ARG A 1 92 ? 20.487 23.234 -19.815 1.00 45.56 92 ARG A O 1
ATOM 739 N N . HIS A 1 93 ? 20.835 21.037 -20.248 1.00 40.50 93 HIS A N 1
ATOM 740 C CA . HIS A 1 93 ? 21.092 20.444 -18.927 1.00 40.50 93 HIS A CA 1
ATOM 741 C C . HIS A 1 93 ? 19.889 19.907 -18.136 1.00 40.50 93 HIS A C 1
ATOM 743 O O . HIS A 1 93 ? 19.072 20.638 -17.586 1.00 40.50 93 HIS A O 1
ATOM 749 N N . PHE A 1 94 ? 19.894 18.575 -17.992 1.00 42.28 94 PHE A N 1
ATOM 750 C CA . PHE A 1 94 ? 19.077 17.771 -17.083 1.00 42.28 94 PHE A CA 1
ATOM 751 C C . PHE A 1 94 ? 19.334 18.153 -15.614 1.00 42.28 94 PHE A C 1
ATOM 753 O O . PHE A 1 94 ? 20.030 17.463 -14.870 1.00 42.28 94 PHE A O 1
ATOM 760 N N . ARG A 1 95 ? 18.749 19.260 -15.162 1.00 42.50 95 ARG A N 1
ATOM 761 C CA . ARG A 1 95 ? 18.418 19.447 -13.751 1.00 42.50 95 ARG A CA 1
ATOM 762 C C . ARG A 1 95 ? 16.951 19.086 -13.592 1.00 42.50 95 ARG A C 1
ATOM 764 O O . ARG A 1 95 ? 16.089 19.841 -14.020 1.00 42.50 95 ARG A O 1
ATOM 771 N N . MET A 1 96 ? 16.673 17.949 -12.954 1.00 42.41 96 MET A N 1
ATOM 772 C CA . MET A 1 96 ? 15.350 17.706 -12.376 1.00 42.41 96 MET A CA 1
ATOM 773 C C . MET A 1 96 ? 15.085 18.857 -11.395 1.00 42.41 96 MET A C 1
ATOM 775 O O . MET A 1 96 ? 15.716 18.923 -10.336 1.00 42.41 96 MET A O 1
ATOM 779 N N . SER A 1 97 ? 14.260 19.833 -11.788 1.00 44.25 97 SER A N 1
ATOM 780 C CA . SER A 1 97 ? 13.858 20.923 -10.898 1.00 44.25 97 SER A CA 1
ATOM 781 C C . SER A 1 97 ? 13.100 20.343 -9.708 1.00 44.25 97 SER A C 1
ATOM 783 O O . SER A 1 97 ? 12.549 19.251 -9.814 1.00 44.25 97 SER A O 1
ATOM 785 N N . ALA A 1 98 ? 13.053 21.062 -8.583 1.00 54.66 98 ALA A N 1
ATOM 786 C CA . ALA A 1 98 ? 12.211 20.675 -7.455 1.00 54.66 98 ALA A CA 1
ATOM 787 C C . ALA A 1 98 ? 10.782 20.403 -7.962 1.00 54.66 98 ALA A C 1
ATOM 789 O O . ALA A 1 98 ? 10.136 21.292 -8.514 1.00 54.66 98 ALA A O 1
ATOM 790 N N . TYR A 1 99 ? 10.362 19.145 -7.865 1.00 55.59 99 TYR A N 1
ATOM 791 C CA . TYR A 1 99 ? 9.045 18.677 -8.271 1.00 55.59 99 TYR A CA 1
ATOM 792 C C . TYR A 1 99 ? 8.006 19.369 -7.378 1.00 55.59 99 TYR A C 1
ATOM 794 O O . TYR A 1 99 ? 8.087 19.265 -6.155 1.00 55.59 99 TYR A O 1
ATOM 802 N N . HIS A 1 100 ? 7.059 20.101 -7.969 1.00 60.06 100 HIS A N 1
ATOM 803 C CA . HIS A 1 100 ? 5.900 20.615 -7.241 1.00 60.06 100 HIS A CA 1
ATOM 804 C C . HIS A 1 100 ? 4.746 19.637 -7.420 1.00 60.06 100 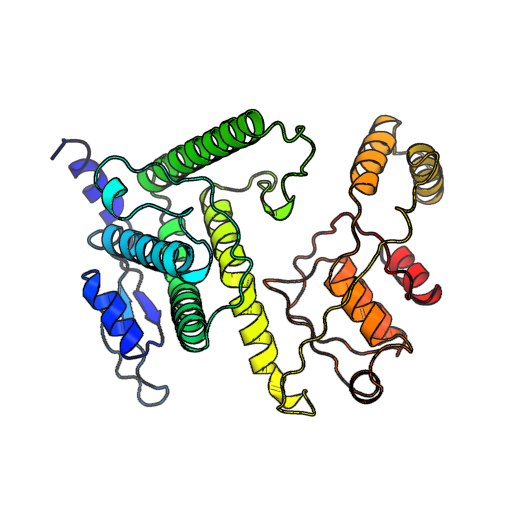HIS A C 1
ATOM 806 O O . HIS A 1 100 ? 4.370 19.323 -8.548 1.00 60.06 100 HIS A O 1
ATOM 812 N N . VAL A 1 101 ? 4.187 19.161 -6.307 1.00 63.22 101 VAL A N 1
ATOM 813 C CA . VAL A 1 101 ? 2.971 18.345 -6.340 1.00 63.22 101 VAL A CA 1
ATOM 814 C C . VAL A 1 101 ? 1.893 19.141 -7.070 1.00 63.22 101 VAL A C 1
ATOM 816 O O . VAL A 1 101 ? 1.649 20.306 -6.745 1.00 63.22 101 VAL A O 1
ATOM 819 N N . ARG A 1 102 ? 1.284 18.524 -8.085 1.00 67.31 102 ARG A N 1
ATOM 820 C CA . ARG A 1 102 ? 0.156 19.102 -8.811 1.00 67.31 102 ARG A CA 1
ATOM 821 C C . ARG A 1 102 ? -0.960 19.463 -7.823 1.00 67.31 102 ARG A C 1
ATOM 823 O O . ARG A 1 102 ? -1.409 18.616 -7.060 1.00 67.31 102 ARG A O 1
ATOM 830 N N . THR A 1 103 ? -1.405 20.718 -7.849 1.00 70.62 103 THR A N 1
ATOM 831 C CA . THR A 1 103 ? -2.501 21.212 -6.994 1.00 70.62 103 THR A CA 1
ATOM 832 C C . THR A 1 103 ? -3.843 21.278 -7.720 1.00 70.62 103 THR A C 1
ATOM 834 O O . THR A 1 103 ? -4.885 21.286 -7.073 1.00 70.62 103 THR A O 1
ATOM 837 N N . SER A 1 104 ? -3.840 21.319 -9.055 1.00 76.06 104 SER A N 1
ATOM 838 C CA . SER A 1 104 ? -5.054 21.298 -9.874 1.00 76.06 104 SER A CA 1
ATOM 839 C C . SER A 1 104 ? -5.517 19.862 -10.152 1.00 76.06 104 SER A C 1
ATOM 841 O O . SER A 1 104 ? -4.680 18.981 -10.346 1.00 76.06 104 SER A O 1
ATOM 843 N N . PRO A 1 105 ? -6.828 19.590 -10.235 1.00 75.88 105 PRO A N 1
ATOM 844 C CA . PRO A 1 105 ? -7.311 18.258 -10.590 1.00 75.88 105 PRO A CA 1
ATOM 845 C C . PRO A 1 105 ? -6.919 17.867 -12.035 1.00 75.88 105 PRO A C 1
ATOM 847 O O . PRO A 1 105 ? -6.790 18.749 -12.893 1.00 75.88 105 PRO A O 1
ATOM 850 N N . PRO A 1 106 ? -6.707 16.567 -12.325 1.00 81.44 106 PRO A N 1
ATOM 851 C CA . PRO A 1 106 ? -6.555 16.045 -13.685 1.00 81.44 106 PRO A CA 1
ATOM 852 C C . PRO A 1 106 ? -7.834 16.192 -14.510 1.00 81.44 106 PRO A C 1
ATOM 854 O O . PRO A 1 106 ? -8.935 15.975 -14.010 1.00 81.44 106 PRO A O 1
ATOM 857 N N . SER A 1 107 ? -7.682 16.546 -15.786 1.00 85.56 107 SER A N 1
ATOM 858 C CA . SER A 1 107 ? -8.749 16.437 -16.784 1.00 85.56 107 SER A CA 1
ATOM 859 C C . SER A 1 107 ? -9.107 14.971 -17.030 1.00 85.56 107 SER A C 1
ATOM 861 O O . SER A 1 107 ? -8.298 14.075 -16.799 1.00 85.56 107 SER A O 1
ATOM 863 N N . GLU A 1 108 ? -10.300 14.707 -17.558 1.00 83.75 108 GLU A N 1
ATOM 864 C CA . GLU A 1 108 ? -10.771 13.342 -17.832 1.00 83.75 108 GLU A CA 1
ATOM 865 C C . GLU A 1 108 ? -9.796 12.545 -18.717 1.00 83.75 108 GLU A C 1
ATOM 867 O O . GLU A 1 108 ? -9.432 11.412 -18.400 1.00 83.75 108 GLU A O 1
ATOM 872 N N . ARG A 1 109 ? -9.278 13.169 -19.782 1.00 87.25 109 ARG A N 1
ATOM 873 C CA . ARG A 1 109 ? -8.280 12.549 -20.665 1.00 87.25 109 ARG A CA 1
ATOM 874 C C . ARG A 1 109 ? -6.969 12.241 -19.936 1.00 87.25 109 ARG A C 1
ATOM 876 O O . ARG A 1 109 ? -6.350 11.212 -20.205 1.00 87.25 109 ARG A O 1
ATOM 883 N N . GLU A 1 110 ? -6.535 13.118 -19.030 1.00 85.75 110 GLU A N 1
ATOM 884 C CA . GLU A 1 110 ? -5.361 12.865 -18.190 1.00 85.75 110 GLU A CA 1
ATOM 885 C C . GLU A 1 110 ? -5.612 11.704 -17.227 1.00 85.75 110 GLU A C 1
ATOM 887 O O . GLU A 1 110 ? -4.747 10.844 -17.106 1.00 85.75 110 GLU A O 1
ATOM 892 N N . VAL A 1 111 ? -6.793 11.623 -16.603 1.00 84.88 111 VAL A N 1
ATOM 893 C CA . VAL A 1 111 ? -7.170 10.503 -15.725 1.00 84.88 111 VAL A CA 1
ATOM 894 C C . VAL A 1 111 ? -7.099 9.175 -16.472 1.00 84.88 111 VAL A C 1
ATOM 896 O O . VAL A 1 111 ? -6.503 8.228 -15.959 1.00 84.88 111 VAL A O 1
ATOM 899 N N . VAL A 1 112 ? -7.639 9.103 -17.692 1.00 85.56 112 VAL A N 1
ATOM 900 C CA . VAL A 1 112 ? -7.534 7.902 -18.539 1.00 85.56 112 VAL A CA 1
ATOM 901 C C . VAL A 1 112 ? -6.067 7.559 -18.804 1.00 85.56 112 VAL A C 1
ATOM 903 O O . VAL A 1 112 ? -5.660 6.412 -18.623 1.00 85.56 112 VAL A O 1
ATOM 906 N N . GLY A 1 113 ? -5.247 8.556 -19.152 1.00 86.69 113 GLY A N 1
ATOM 907 C CA . GLY A 1 113 ? -3.804 8.388 -19.331 1.00 86.69 113 GLY A CA 1
ATOM 908 C C . GLY A 1 113 ? -3.117 7.811 -18.090 1.00 86.69 113 GLY A C 1
ATOM 909 O O . GLY A 1 113 ? -2.444 6.785 -18.193 1.00 86.69 113 GLY A O 1
ATOM 910 N N . ILE A 1 114 ? -3.337 8.416 -16.920 1.00 86.75 114 ILE A N 1
ATOM 911 C CA . ILE A 1 114 ? -2.823 7.953 -15.622 1.00 86.75 114 ILE A CA 1
ATOM 912 C C . ILE A 1 114 ? -3.224 6.497 -15.385 1.00 86.75 114 ILE A C 1
ATOM 914 O O . ILE A 1 114 ? -2.359 5.661 -15.124 1.00 86.75 114 ILE A O 1
ATOM 918 N N . CYS A 1 115 ? -4.513 6.176 -15.523 1.00 86.31 115 CYS A N 1
ATOM 919 C CA . CYS A 1 115 ? -5.037 4.835 -15.273 1.00 86.31 115 CYS A CA 1
ATOM 920 C C . CYS A 1 115 ? -4.398 3.790 -16.192 1.00 86.31 115 CYS A C 1
ATOM 922 O O . CYS A 1 115 ? -3.986 2.738 -15.705 1.00 86.31 115 CYS A O 1
ATOM 924 N N . LEU A 1 116 ? -4.251 4.090 -17.489 1.00 86.94 116 LEU A N 1
ATOM 925 C CA . LEU A 1 116 ? -3.607 3.192 -18.452 1.00 86.94 116 LEU A CA 1
ATOM 926 C C . LEU A 1 116 ? -2.142 2.931 -18.084 1.00 86.94 116 LEU A C 1
ATOM 928 O O . LEU A 1 116 ? -1.725 1.777 -18.018 1.00 86.94 116 LEU A O 1
ATOM 932 N N . ARG A 1 117 ? -1.358 3.974 -17.768 1.00 87.81 117 ARG A N 1
ATOM 933 C CA . ARG A 1 117 ? 0.060 3.799 -17.392 1.00 87.81 117 ARG A CA 1
ATOM 934 C C . ARG A 1 117 ? 0.208 3.057 -16.067 1.00 87.81 117 ARG A C 1
ATOM 936 O O . ARG A 1 117 ? 1.050 2.170 -15.967 1.00 87.81 117 ARG A O 1
ATOM 943 N N . MET A 1 118 ? -0.600 3.388 -15.060 1.00 89.81 118 MET A N 1
ATOM 944 C CA . MET A 1 118 ? -0.569 2.692 -13.770 1.00 89.81 118 MET A CA 1
ATOM 945 C C . MET A 1 118 ? -0.996 1.229 -13.905 1.00 89.81 118 MET A C 1
ATOM 947 O O . MET A 1 118 ? -0.359 0.359 -13.315 1.00 89.81 118 MET A O 1
ATOM 951 N N . GLY A 1 119 ? -2.028 0.948 -14.704 1.00 88.81 119 GLY A N 1
ATOM 952 C CA . GLY A 1 119 ? -2.468 -0.411 -15.011 1.00 88.81 119 GLY A CA 1
ATOM 953 C C . GLY A 1 119 ? -1.391 -1.212 -15.735 1.00 88.81 119 GLY A C 1
ATOM 954 O O . GLY A 1 119 ? -1.082 -2.335 -15.330 1.00 88.81 119 GLY A O 1
ATOM 955 N N . PHE A 1 120 ? -0.742 -0.605 -16.729 1.00 88.88 120 PHE A N 1
ATOM 956 C CA . PHE A 1 120 ? 0.361 -1.225 -17.453 1.00 88.88 120 PHE A CA 1
ATOM 957 C C . PHE A 1 120 ? 1.558 -1.517 -16.538 1.00 88.88 120 PHE A C 1
ATOM 959 O O . PHE A 1 120 ? 2.023 -2.655 -16.477 1.00 88.88 120 PHE A O 1
ATOM 966 N N . LEU A 1 121 ? 2.009 -0.540 -15.741 1.00 90.56 121 LEU A N 1
ATOM 967 C CA . LEU A 1 121 ? 3.056 -0.743 -14.730 1.00 90.56 121 LEU A CA 1
ATOM 968 C C . LEU A 1 121 ? 2.670 -1.864 -13.750 1.00 90.56 121 LEU A C 1
ATOM 970 O O . LEU A 1 121 ? 3.451 -2.779 -13.492 1.00 90.56 121 LEU A O 1
ATOM 974 N N . HIS A 1 122 ? 1.428 -1.878 -13.269 1.00 90.44 122 HIS A N 1
ATOM 975 C CA . HIS A 1 122 ? 0.947 -2.951 -12.406 1.00 90.44 122 HIS A CA 1
ATOM 976 C C . HIS A 1 122 ? 1.052 -4.334 -13.072 1.00 90.44 122 HIS A C 1
ATOM 978 O O . HIS A 1 122 ? 1.479 -5.290 -12.419 1.00 90.44 122 HIS A O 1
ATOM 984 N N . LYS A 1 123 ? 0.725 -4.463 -14.365 1.00 88.12 123 LYS A N 1
ATOM 985 C CA . LYS A 1 123 ? 0.910 -5.718 -15.115 1.00 88.12 123 LYS A CA 1
ATOM 986 C C . LYS A 1 123 ? 2.381 -6.084 -15.321 1.00 88.12 123 LYS A C 1
ATOM 988 O O . LYS A 1 123 ? 2.696 -7.270 -15.327 1.00 88.12 123 LYS A O 1
ATOM 993 N N . LEU A 1 124 ? 3.281 -5.106 -15.436 1.00 88.56 124 LEU A N 1
ATOM 994 C CA . LEU A 1 124 ? 4.728 -5.331 -15.560 1.00 88.56 124 LEU A CA 1
ATOM 995 C C . LEU A 1 124 ? 5.430 -5.641 -14.234 1.00 88.56 124 LEU A C 1
ATOM 997 O O . LEU A 1 124 ? 6.592 -6.051 -14.231 1.00 88.56 124 LEU A O 1
ATOM 1001 N N . ARG A 1 125 ? 4.745 -5.509 -13.098 1.00 89.44 125 ARG A N 1
ATOM 1002 C CA . ARG A 1 125 ? 5.308 -5.802 -11.774 1.00 89.44 125 ARG A CA 1
ATOM 1003 C C . ARG A 1 125 ? 5.998 -7.177 -11.671 1.00 89.44 125 ARG A C 1
ATOM 1005 O O . ARG A 1 125 ? 7.093 -7.221 -11.108 1.00 89.44 125 ARG A O 1
ATOM 1012 N N . PRO A 1 126 ? 5.445 -8.298 -12.184 1.00 87.62 126 PRO A N 1
ATOM 1013 C CA . PRO A 1 126 ? 6.131 -9.594 -12.150 1.00 87.62 126 PRO A CA 1
ATOM 1014 C C . PRO A 1 126 ? 7.433 -9.598 -12.959 1.00 87.62 126 PRO A C 1
ATOM 1016 O O . PRO A 1 126 ? 8.408 -10.217 -12.538 1.00 87.62 126 PRO A O 1
ATOM 1019 N N . VAL A 1 127 ? 7.470 -8.863 -14.076 1.00 86.75 127 VAL A N 1
ATOM 1020 C CA . VAL A 1 127 ? 8.672 -8.693 -14.904 1.00 86.75 127 VAL A CA 1
ATOM 1021 C C . VAL A 1 127 ? 9.746 -7.944 -14.125 1.00 86.75 127 VAL A C 1
ATOM 1023 O O . VAL A 1 127 ? 10.870 -8.429 -14.023 1.00 86.75 127 VAL A O 1
ATOM 1026 N N . LEU A 1 128 ? 9.395 -6.821 -13.490 1.00 88.88 128 LEU A N 1
ATOM 1027 C CA . LEU A 1 128 ? 10.320 -6.078 -12.630 1.00 88.88 128 LEU A CA 1
ATOM 1028 C C . LEU A 1 128 ? 10.859 -6.952 -11.487 1.00 88.88 128 LEU A C 1
ATOM 1030 O O . LEU A 1 128 ? 12.062 -6.950 -11.234 1.00 88.88 128 LEU A O 1
ATOM 1034 N N . LYS A 1 129 ? 9.999 -7.738 -10.826 1.00 89.19 129 LYS A N 1
ATOM 1035 C CA . LYS A 1 129 ? 10.437 -8.681 -9.785 1.00 89.19 129 LYS A CA 1
ATOM 1036 C C . LYS A 1 129 ? 11.437 -9.693 -10.328 1.00 89.19 129 LYS A C 1
ATOM 1038 O O . LYS A 1 129 ? 12.500 -9.848 -9.740 1.00 89.19 129 LYS A O 1
ATOM 1043 N N . CYS A 1 130 ? 11.138 -10.321 -11.465 1.00 85.31 130 CYS A N 1
ATOM 1044 C CA . CYS A 1 130 ? 12.047 -11.262 -12.115 1.00 85.31 130 CYS A CA 1
ATOM 1045 C C . CYS A 1 130 ? 13.403 -10.617 -12.444 1.00 85.31 130 CYS A C 1
ATOM 1047 O O . CYS A 1 130 ? 14.450 -11.194 -12.155 1.00 85.31 130 CYS A O 1
ATOM 1049 N N . LEU A 1 131 ? 13.389 -9.401 -12.999 1.00 84.62 131 LEU A N 1
ATOM 1050 C CA . LEU A 1 131 ? 14.600 -8.646 -13.323 1.00 84.62 131 LEU A CA 1
ATOM 1051 C C . LEU A 1 131 ? 15.444 -8.369 -12.079 1.00 84.62 131 LEU A C 1
ATOM 1053 O O . LEU A 1 131 ? 16.652 -8.583 -12.097 1.00 84.62 131 LEU A O 1
ATOM 1057 N N . LEU A 1 132 ? 14.819 -7.940 -10.986 1.00 87.19 132 LEU A N 1
ATOM 1058 C CA . LEU A 1 132 ? 15.519 -7.649 -9.736 1.00 87.19 132 LEU A CA 1
ATOM 1059 C C . LEU A 1 132 ? 15.987 -8.921 -9.010 1.00 87.19 132 LEU A C 1
ATOM 1061 O O . LEU A 1 132 ? 17.022 -8.900 -8.351 1.00 87.19 132 LEU A O 1
ATOM 1065 N N . SER A 1 133 ? 15.286 -10.046 -9.173 1.00 85.62 133 SER A N 1
ATOM 1066 C CA . SER A 1 133 ? 15.698 -11.348 -8.630 1.00 85.62 133 SER A CA 1
ATOM 1067 C C . SER A 1 133 ? 16.891 -11.974 -9.358 1.00 85.62 133 SER A C 1
ATOM 1069 O O . SER A 1 133 ? 17.497 -12.894 -8.817 1.00 85.62 133 SER A O 1
ATOM 1071 N N . SER A 1 134 ? 17.273 -11.470 -10.537 1.00 79.88 134 SER A N 1
ATOM 1072 C CA . SER A 1 134 ? 18.398 -11.994 -11.330 1.00 79.88 134 SER A CA 1
ATOM 1073 C C . SER A 1 134 ? 19.778 -11.876 -10.656 1.00 79.88 134 SER A C 1
ATOM 1075 O O . SER A 1 134 ? 20.753 -12.398 -11.188 1.00 79.88 134 SER A O 1
ATOM 1077 N N . ARG A 1 135 ? 19.879 -11.202 -9.494 1.00 72.88 135 ARG A N 1
ATOM 1078 C CA . ARG A 1 135 ? 21.111 -11.001 -8.695 1.00 72.88 135 ARG A CA 1
ATOM 1079 C C . ARG A 1 135 ? 22.340 -10.613 -9.532 1.00 72.88 135 ARG A C 1
ATOM 1081 O O . ARG A 1 135 ? 23.463 -11.028 -9.260 1.00 72.88 135 ARG A O 1
ATOM 1088 N N . SER A 1 136 ? 22.134 -9.791 -10.560 1.00 81.25 136 SER A N 1
ATOM 1089 C CA . SER A 1 136 ? 23.233 -9.226 -11.339 1.00 81.25 136 SER A CA 1
ATOM 1090 C C . SER A 1 136 ? 23.995 -8.197 -10.504 1.00 81.25 136 SER A C 1
ATOM 1092 O O . SER A 1 136 ? 23.440 -7.167 -10.115 1.00 81.25 136 SER A O 1
ATOM 1094 N N . PHE A 1 137 ? 25.291 -8.432 -10.293 1.00 80.00 137 PHE A N 1
ATOM 1095 C CA . PHE A 1 137 ? 26.169 -7.508 -9.568 1.00 80.00 137 PHE A CA 1
ATOM 1096 C C . PHE A 1 137 ? 26.203 -6.096 -10.198 1.00 80.00 137 PHE A C 1
ATOM 1098 O O . PHE A 1 137 ? 26.319 -5.103 -9.478 1.00 80.00 137 PHE A O 1
ATOM 1105 N N . ALA A 1 138 ? 26.031 -5.973 -11.527 1.00 77.31 138 ALA A N 1
ATOM 1106 C CA . ALA A 1 138 ? 25.906 -4.675 -12.225 1.00 77.31 138 ALA A CA 1
ATOM 1107 C C . ALA A 1 138 ? 24.694 -3.931 -11.740 1.00 77.31 138 ALA A C 1
ATOM 1109 O O . ALA A 1 138 ? 24.763 -2.736 -11.458 1.00 77.31 138 ALA A O 1
ATOM 1110 N N . LEU A 1 139 ? 23.571 -4.643 -11.767 1.00 79.81 139 LEU A N 1
ATOM 1111 C CA . LEU A 1 139 ? 22.275 -4.078 -11.490 1.00 79.81 139 LEU A CA 1
ATOM 1112 C C . LEU A 1 139 ? 22.272 -3.598 -10.047 1.00 79.81 139 LEU A C 1
ATOM 1114 O O . LEU A 1 139 ? 21.959 -2.443 -9.797 1.00 79.81 139 LEU A O 1
ATOM 1118 N N . GLU A 1 140 ? 22.741 -4.433 -9.125 1.00 84.38 140 GLU A N 1
ATOM 1119 C CA . GLU A 1 140 ? 22.862 -4.085 -7.714 1.00 84.38 140 GLU A CA 1
ATOM 1120 C C . GLU A 1 140 ? 23.772 -2.866 -7.486 1.00 84.38 140 GLU A C 1
ATOM 1122 O O . GLU A 1 140 ? 23.349 -1.887 -6.871 1.00 84.38 140 GLU A O 1
ATOM 1127 N N . THR A 1 141 ? 24.979 -2.858 -8.064 1.00 83.62 141 THR A N 1
ATOM 1128 C CA . THR A 1 141 ? 25.918 -1.723 -7.963 1.00 83.62 141 THR A CA 1
ATOM 1129 C C . THR A 1 141 ? 25.317 -0.438 -8.539 1.00 83.62 141 THR A C 1
ATOM 1131 O O . THR A 1 141 ? 25.451 0.648 -7.964 1.00 83.62 141 THR A O 1
ATOM 1134 N N . SER A 1 142 ? 24.621 -0.551 -9.672 1.00 81.19 142 SER A N 1
ATOM 1135 C CA . SER A 1 142 ? 23.959 0.575 -10.337 1.00 81.19 142 SER A CA 1
ATOM 1136 C C . SER A 1 142 ? 22.804 1.118 -9.495 1.00 81.19 142 SER A C 1
ATOM 1138 O O . SER A 1 142 ? 22.675 2.333 -9.340 1.00 81.19 142 SER A O 1
ATOM 1140 N N . LEU A 1 143 ? 22.005 0.233 -8.892 1.00 83.50 143 LEU A N 1
ATOM 1141 C CA . LEU A 1 143 ? 20.910 0.594 -7.993 1.00 83.50 143 LEU A CA 1
ATOM 1142 C C . LEU A 1 143 ? 21.427 1.278 -6.721 1.00 83.50 143 LEU A C 1
ATOM 1144 O O . LEU A 1 143 ? 20.905 2.326 -6.342 1.00 83.50 143 LEU A O 1
ATOM 1148 N N . LEU A 1 144 ? 22.488 0.755 -6.101 1.00 84.94 144 LEU A N 1
ATOM 1149 C CA . LEU A 1 144 ? 23.128 1.363 -4.927 1.00 84.94 144 LEU A CA 1
ATOM 1150 C C . LEU A 1 144 ? 23.692 2.756 -5.237 1.00 84.94 144 LEU A C 1
ATOM 1152 O O . LEU A 1 144 ? 23.517 3.699 -4.455 1.00 84.94 144 LEU A O 1
ATOM 1156 N N . THR A 1 145 ? 24.324 2.908 -6.402 1.00 81.94 145 THR A N 1
ATOM 1157 C CA . THR A 1 145 ? 24.846 4.196 -6.881 1.00 81.94 145 THR A CA 1
ATOM 1158 C C . THR A 1 145 ? 23.708 5.199 -7.083 1.00 81.94 145 THR A C 1
ATOM 1160 O O . THR A 1 145 ? 23.772 6.330 -6.590 1.00 81.94 145 THR A O 1
ATOM 1163 N N . ALA A 1 146 ? 22.625 4.782 -7.744 1.00 78.81 146 ALA A N 1
ATOM 1164 C CA . ALA A 1 146 ? 21.453 5.619 -7.977 1.00 78.81 146 ALA A CA 1
ATOM 1165 C C . ALA A 1 146 ? 20.757 6.025 -6.667 1.00 78.81 146 ALA A C 1
ATOM 1167 O O . ALA A 1 146 ? 20.410 7.198 -6.493 1.00 78.81 146 ALA A O 1
ATOM 1168 N N . ALA A 1 147 ? 20.604 5.092 -5.724 1.00 80.94 147 ALA A N 1
ATOM 1169 C CA . ALA A 1 147 ? 20.017 5.350 -4.412 1.00 80.94 147 ALA A CA 1
ATOM 1170 C C . ALA A 1 147 ? 20.856 6.340 -3.596 1.00 80.94 147 ALA A C 1
ATOM 1172 O O . ALA A 1 147 ? 20.321 7.301 -3.035 1.00 80.94 147 ALA A O 1
ATOM 1173 N N . SER A 1 148 ? 22.180 6.177 -3.604 1.00 80.31 148 SER A N 1
ATOM 1174 C CA . SER A 1 148 ? 23.113 7.106 -2.956 1.00 80.31 148 SER A CA 1
ATOM 1175 C C . SER A 1 148 ? 23.016 8.511 -3.559 1.00 80.31 148 SER A C 1
ATOM 1177 O O . SER A 1 148 ? 22.891 9.501 -2.831 1.00 80.31 148 SER A O 1
ATOM 1179 N N . ALA A 1 149 ? 22.967 8.613 -4.892 1.00 79.00 149 ALA A N 1
ATOM 1180 C CA . ALA A 1 149 ? 22.788 9.882 -5.593 1.00 79.00 149 ALA A CA 1
ATOM 1181 C C . ALA A 1 149 ? 21.420 10.531 -5.305 1.00 79.00 149 ALA A C 1
ATOM 1183 O O . ALA A 1 149 ? 21.318 11.755 -5.198 1.00 79.00 149 ALA A O 1
ATOM 1184 N N . ALA A 1 150 ? 20.349 9.744 -5.170 1.00 75.31 150 ALA A N 1
ATOM 1185 C CA . ALA A 1 150 ? 19.028 10.242 -4.785 1.00 75.31 150 ALA A CA 1
ATOM 1186 C C . ALA A 1 150 ? 19.017 10.770 -3.339 1.00 75.31 150 ALA A C 1
ATOM 1188 O O . ALA A 1 150 ? 18.529 11.875 -3.091 1.00 75.31 150 ALA A O 1
ATOM 1189 N N . LYS A 1 151 ? 19.620 10.035 -2.394 1.00 79.44 151 LYS A N 1
ATOM 1190 C CA . LYS A 1 151 ? 19.756 10.449 -0.987 1.00 79.44 151 LYS A CA 1
ATOM 1191 C C . LYS A 1 151 ? 20.535 11.757 -0.856 1.00 79.44 151 LYS A C 1
ATOM 1193 O O . LYS A 1 151 ? 20.106 12.656 -0.133 1.00 79.44 151 LYS A O 1
ATOM 1198 N N . GLN A 1 152 ? 21.637 11.895 -1.594 1.00 79.62 152 GLN A N 1
ATOM 1199 C CA . GLN A 1 152 ? 22.429 13.123 -1.596 1.00 79.62 152 GLN A CA 1
ATOM 1200 C C . GLN A 1 152 ? 21.641 14.311 -2.162 1.00 79.62 152 GLN A C 1
ATOM 1202 O O . GLN A 1 152 ? 21.647 15.390 -1.571 1.00 79.62 152 GLN A O 1
ATOM 1207 N N . ARG A 1 153 ? 20.896 14.111 -3.258 1.00 76.19 153 ARG A N 1
ATOM 1208 C CA . ARG A 1 153 ? 20.020 15.148 -3.827 1.00 76.19 153 ARG A CA 1
ATOM 1209 C C . ARG A 1 153 ? 18.956 15.618 -2.833 1.00 76.19 153 ARG A C 1
ATOM 1211 O O . ARG A 1 153 ? 18.755 16.824 -2.705 1.00 76.19 153 ARG A O 1
ATOM 1218 N N . ARG A 1 154 ? 18.327 14.696 -2.092 1.00 73.75 154 ARG A N 1
ATOM 1219 C CA . ARG A 1 154 ? 17.351 15.034 -1.038 1.00 73.75 154 ARG A CA 1
ATOM 1220 C C . ARG A 1 154 ? 17.981 15.886 0.066 1.00 73.75 154 ARG A C 1
ATOM 1222 O O . ARG A 1 154 ? 17.421 16.917 0.414 1.00 73.75 154 ARG A O 1
ATOM 1229 N N . ARG A 1 155 ? 19.173 15.516 0.551 1.00 77.12 155 ARG A N 1
ATOM 1230 C CA . ARG A 1 155 ? 19.902 16.287 1.579 1.00 77.12 155 ARG A CA 1
ATOM 1231 C C . ARG A 1 155 ? 20.188 17.724 1.140 1.00 77.12 155 ARG A C 1
ATOM 1233 O O . ARG A 1 155 ? 19.919 18.655 1.893 1.00 77.12 155 ARG A O 1
ATOM 1240 N N . VAL A 1 156 ? 20.682 17.902 -0.085 1.00 80.06 156 VAL A N 1
ATOM 1241 C CA . VAL A 1 156 ? 20.974 19.234 -0.641 1.00 80.06 156 VAL A CA 1
ATOM 1242 C C . VAL A 1 156 ? 19.693 20.059 -0.812 1.00 80.06 156 VAL A C 1
ATOM 1244 O O . VAL A 1 156 ? 19.689 21.255 -0.524 1.00 80.06 156 VAL A O 1
ATOM 1247 N N . ALA A 1 157 ? 18.590 19.435 -1.240 1.00 72.31 157 ALA A N 1
ATOM 1248 C CA . ALA A 1 157 ? 17.300 20.111 -1.365 1.00 72.31 157 ALA A CA 1
ATOM 1249 C C . ALA A 1 157 ? 16.758 20.581 -0.003 1.00 72.31 157 ALA A C 1
ATOM 1251 O O . ALA A 1 157 ? 16.364 21.741 0.116 1.00 72.31 157 ALA A O 1
ATOM 1252 N N . SER A 1 158 ? 16.802 19.731 1.031 1.00 72.00 158 SER A N 1
ATOM 1253 C CA . SER A 1 158 ? 16.374 20.094 2.391 1.00 72.00 158 SER A CA 1
ATOM 1254 C C . SER A 1 158 ? 17.174 21.273 2.952 1.00 72.00 158 SER A C 1
ATOM 1256 O O . SER A 1 158 ? 16.585 22.212 3.477 1.00 72.00 158 SER A O 1
ATOM 1258 N N . GLN A 1 159 ? 18.500 21.279 2.766 1.00 79.38 159 GLN A N 1
ATOM 1259 C CA . GLN A 1 159 ? 19.357 22.385 3.209 1.00 79.38 159 GLN A CA 1
ATOM 1260 C C . GLN A 1 159 ? 19.023 23.706 2.506 1.00 79.38 159 GLN A C 1
ATOM 1262 O O . GLN A 1 159 ? 18.991 24.757 3.141 1.00 79.38 159 GLN A O 1
ATOM 1267 N N . LYS A 1 160 ? 18.747 23.666 1.196 1.00 77.56 160 LYS A N 1
ATOM 1268 C CA . LYS A 1 160 ? 18.491 24.875 0.402 1.00 77.56 160 LYS A CA 1
ATOM 1269 C C . LYS A 1 160 ? 17.178 25.570 0.764 1.00 77.56 160 LYS A C 1
ATOM 1271 O O . LYS A 1 160 ? 17.078 26.784 0.619 1.00 77.56 160 LYS A O 1
ATOM 1276 N N . HIS A 1 161 ? 16.172 24.816 1.195 1.00 68.69 161 HIS A N 1
ATOM 1277 C CA . HIS A 1 161 ? 14.846 25.364 1.468 1.00 68.69 161 HIS A CA 1
ATOM 1278 C C . HIS A 1 161 ? 14.660 25.875 2.899 1.00 68.69 161 HIS A C 1
ATOM 1280 O O . HIS A 1 161 ? 13.568 26.335 3.214 1.00 68.69 161 HIS A O 1
ATOM 1286 N N . GLY A 1 162 ? 15.682 25.803 3.765 1.00 56.88 162 GLY A N 1
ATOM 1287 C CA . GLY A 1 162 ? 15.570 26.252 5.160 1.00 56.88 162 GLY A CA 1
ATOM 1288 C C . GLY A 1 162 ? 14.478 25.524 5.953 1.00 56.88 162 GLY A C 1
ATOM 1289 O O . GLY A 1 162 ? 14.151 25.932 7.064 1.00 56.88 162 GLY A O 1
ATOM 1290 N N . LEU A 1 163 ? 13.916 24.449 5.388 1.00 52.41 163 LEU A N 1
ATOM 1291 C CA . LEU A 1 163 ? 13.038 23.530 6.083 1.00 52.41 163 LEU A CA 1
ATOM 1292 C C . LEU A 1 163 ? 13.922 22.864 7.125 1.00 52.41 163 LEU A C 1
ATOM 1294 O O . LEU A 1 163 ? 14.826 22.092 6.793 1.00 52.41 163 LEU A O 1
ATOM 1298 N N . SER A 1 164 ? 13.706 23.245 8.382 1.00 45.88 164 SER A N 1
ATOM 1299 C CA . SER A 1 164 ? 14.293 22.582 9.533 1.00 45.88 164 SER A CA 1
ATOM 1300 C C . SER A 1 164 ? 14.169 21.072 9.336 1.00 45.88 164 SER A C 1
ATOM 1302 O O . SER A 1 164 ? 13.170 20.579 8.816 1.00 45.88 164 SER A O 1
ATOM 1304 N N . SER A 1 165 ? 15.209 20.341 9.737 1.00 46.66 165 SER A N 1
ATOM 1305 C CA . SER A 1 165 ? 15.386 18.883 9.616 1.00 46.66 165 SER A CA 1
ATOM 1306 C C . SER A 1 165 ? 14.219 18.010 10.142 1.00 46.66 165 SER A C 1
ATOM 1308 O O . SER A 1 165 ? 14.353 16.790 10.186 1.00 46.66 165 SER A O 1
ATOM 1310 N N . GLY A 1 166 ? 13.110 18.612 10.576 1.00 41.91 166 GLY A N 1
ATOM 1311 C CA . GLY A 1 166 ? 11.921 17.993 11.142 1.00 41.91 166 GLY A CA 1
ATOM 1312 C C . GLY A 1 166 ? 10.696 17.938 10.223 1.00 41.91 166 GLY A C 1
ATOM 1313 O O . GLY A 1 166 ? 9.634 17.579 10.721 1.00 41.91 166 GLY A O 1
ATOM 1314 N N . THR A 1 167 ? 10.780 18.224 8.912 1.00 42.34 167 THR A N 1
ATOM 1315 C CA . THR A 1 167 ? 9.810 17.583 8.003 1.00 42.34 167 THR A CA 1
ATOM 1316 C C . THR A 1 167 ? 10.133 16.097 8.009 1.00 42.34 167 THR A C 1
ATOM 1318 O O . THR A 1 167 ? 11.029 15.644 7.297 1.00 42.34 167 THR A O 1
ATOM 1321 N N . ALA A 1 168 ? 9.472 15.385 8.927 1.00 46.94 168 ALA A N 1
ATOM 1322 C CA . ALA A 1 168 ? 9.601 13.958 9.149 1.00 46.94 168 ALA A CA 1
ATOM 1323 C C . ALA A 1 168 ? 9.699 13.272 7.788 1.00 46.94 168 ALA A C 1
ATOM 1325 O O . ALA A 1 168 ? 8.782 13.367 6.970 1.00 46.94 168 ALA A O 1
ATOM 1326 N N . GLN A 1 169 ? 10.861 12.678 7.504 1.00 54.06 169 GLN A N 1
ATOM 1327 C CA . GLN A 1 169 ? 10.959 11.786 6.362 1.00 54.06 169 GLN A CA 1
ATOM 1328 C C . GLN A 1 169 ? 9.880 10.741 6.588 1.00 54.06 169 GLN A C 1
ATOM 1330 O O . GLN A 1 169 ? 9.874 10.106 7.642 1.00 54.06 169 GLN A O 1
ATOM 1335 N N . ASP A 1 170 ? 8.936 10.668 5.653 1.00 55.28 170 ASP A N 1
ATOM 1336 C CA . ASP A 1 170 ? 7.812 9.756 5.764 1.00 55.28 170 ASP A CA 1
ATOM 1337 C C . ASP A 1 170 ? 8.380 8.354 6.032 1.00 55.28 170 ASP A C 1
ATOM 1339 O O . ASP A 1 170 ? 9.228 7.880 5.256 1.00 55.28 170 ASP A O 1
ATOM 1343 N N . PRO A 1 171 ? 8.016 7.747 7.177 1.00 59.69 171 PRO A N 1
ATOM 1344 C CA . PRO A 1 171 ? 8.645 6.530 7.634 1.00 59.69 171 PRO A CA 1
ATOM 1345 C C . PRO A 1 171 ? 8.447 5.369 6.667 1.00 59.69 171 PRO A C 1
ATOM 1347 O O . PRO A 1 171 ? 9.276 4.460 6.656 1.00 59.69 171 PRO A O 1
ATOM 1350 N N . GLU A 1 172 ? 7.444 5.445 5.781 1.00 57.75 172 GLU A N 1
ATOM 1351 C CA . GLU A 1 172 ? 7.263 4.480 4.700 1.00 57.75 172 GLU A CA 1
ATOM 1352 C C . GLU A 1 172 ? 8.483 4.424 3.768 1.00 57.75 172 GLU A C 1
ATOM 1354 O O . GLU A 1 172 ? 8.689 3.401 3.126 1.00 57.75 172 GLU A O 1
ATOM 1359 N N . PHE A 1 173 ? 9.327 5.465 3.695 1.00 64.94 173 PHE A N 1
ATOM 1360 C CA . PHE A 1 173 ? 10.531 5.490 2.855 1.00 64.94 173 PHE A CA 1
ATOM 1361 C C . PHE A 1 173 ? 11.819 5.080 3.569 1.00 64.94 173 PHE A C 1
ATOM 1363 O O . PHE A 1 173 ? 12.845 4.949 2.889 1.00 64.94 173 PHE A O 1
ATOM 1370 N N . PHE A 1 174 ? 11.803 4.852 4.884 1.00 71.25 174 PHE A N 1
ATOM 1371 C CA . PHE A 1 174 ? 12.977 4.290 5.541 1.00 71.25 174 PHE A CA 1
ATOM 1372 C C . PHE A 1 174 ? 13.190 2.848 5.083 1.00 71.25 174 PHE A C 1
ATOM 1374 O O . PHE A 1 174 ? 12.222 2.116 4.874 1.00 71.25 174 PHE A O 1
ATOM 1381 N N . PRO A 1 175 ? 14.445 2.443 4.847 1.00 73.12 175 PRO A N 1
ATOM 1382 C CA . PRO A 1 175 ? 14.725 1.045 4.615 1.00 73.12 175 PRO A CA 1
ATOM 1383 C C . PRO A 1 175 ? 14.455 0.247 5.886 1.00 73.12 175 PRO A C 1
ATOM 1385 O O . PRO A 1 175 ? 14.844 0.667 6.979 1.00 73.12 175 PRO A O 1
ATOM 1388 N N . GLU A 1 176 ? 13.791 -0.895 5.737 1.00 77.31 176 GLU A N 1
ATOM 1389 C CA . GLU A 1 176 ? 13.632 -1.845 6.837 1.00 77.31 176 GLU A CA 1
ATOM 1390 C C . GLU A 1 176 ? 15.010 -2.395 7.244 1.00 77.31 176 GLU A C 1
ATOM 1392 O O . GLU A 1 176 ? 15.966 -2.394 6.457 1.00 77.31 176 GLU A O 1
ATOM 1397 N N . GLN A 1 177 ? 15.150 -2.848 8.493 1.00 75.56 177 GLN A N 1
ATOM 1398 C CA . GLN A 1 177 ? 16.398 -3.474 8.931 1.00 75.56 177 GLN A CA 1
ATOM 1399 C C . GLN A 1 177 ? 16.687 -4.689 8.039 1.00 75.56 177 GLN A C 1
ATOM 1401 O O . GLN A 1 177 ? 15.877 -5.609 7.971 1.00 75.56 177 GLN A O 1
ATOM 1406 N N . HIS A 1 178 ? 17.857 -4.697 7.391 1.00 83.38 178 HIS A N 1
ATOM 1407 C CA . HIS A 1 178 ? 18.286 -5.717 6.421 1.00 83.38 178 HIS A CA 1
ATOM 1408 C C . HIS A 1 178 ? 17.558 -5.694 5.064 1.00 83.38 178 HIS A C 1
ATOM 1410 O O . HIS A 1 178 ? 17.678 -6.652 4.301 1.00 83.38 178 HIS A O 1
ATOM 1416 N N . GLU A 1 179 ? 16.849 -4.613 4.723 1.00 86.94 179 GLU A N 1
ATOM 1417 C CA . GLU A 1 179 ? 16.237 -4.474 3.400 1.00 86.94 179 GLU A CA 1
ATOM 1418 C C . GLU A 1 179 ? 17.311 -4.437 2.300 1.00 86.94 179 GLU A C 1
ATOM 1420 O O . GLU A 1 179 ? 18.214 -3.592 2.309 1.00 86.94 179 GLU A O 1
ATOM 1425 N N . HIS A 1 180 ? 17.197 -5.336 1.319 1.00 90.44 180 HIS A N 1
ATOM 1426 C CA . HIS A 1 180 ? 18.063 -5.311 0.150 1.00 90.44 180 HIS A CA 1
ATOM 1427 C C . HIS A 1 180 ? 17.658 -4.175 -0.801 1.00 90.44 180 HIS A C 1
ATOM 1429 O O . HIS A 1 180 ? 16.491 -3.793 -0.895 1.00 90.44 180 HIS A O 1
ATOM 1435 N N . ILE A 1 181 ? 18.600 -3.649 -1.591 1.00 88.44 181 ILE A N 1
ATOM 1436 C CA . ILE A 1 181 ? 18.307 -2.527 -2.499 1.00 88.44 181 ILE A CA 1
ATOM 1437 C C . ILE A 1 181 ? 17.194 -2.852 -3.508 1.00 88.44 181 ILE A C 1
ATOM 1439 O O . ILE A 1 181 ? 16.397 -1.987 -3.866 1.00 88.44 181 ILE A O 1
ATOM 1443 N N . THR A 1 182 ? 17.101 -4.110 -3.939 1.00 89.25 182 THR A N 1
ATOM 1444 C CA . THR A 1 182 ? 16.032 -4.585 -4.827 1.00 89.25 182 THR A CA 1
ATOM 1445 C C . THR A 1 182 ? 14.664 -4.539 -4.158 1.00 89.25 182 THR A C 1
ATOM 1447 O O . THR A 1 182 ? 13.684 -4.188 -4.813 1.00 89.25 182 THR A O 1
ATOM 1450 N N . ASP A 1 183 ? 14.598 -4.850 -2.864 1.00 88.88 183 ASP A N 1
ATOM 1451 C CA . ASP A 1 183 ? 13.357 -4.818 -2.091 1.00 88.88 183 ASP A CA 1
ATOM 1452 C C . ASP A 1 183 ? 12.896 -3.373 -1.917 1.00 88.88 183 ASP A C 1
ATOM 1454 O O . ASP A 1 183 ? 11.729 -3.071 -2.157 1.00 88.88 183 ASP A O 1
ATOM 1458 N N . SER A 1 184 ? 13.838 -2.456 -1.681 1.00 86.06 184 SER A N 1
ATOM 1459 C CA . SER A 1 184 ? 13.564 -1.017 -1.640 1.00 86.06 184 SER A CA 1
ATOM 1460 C C . SER A 1 184 ? 12.995 -0.490 -2.965 1.00 86.06 184 SER A C 1
ATOM 1462 O O . SER A 1 184 ? 12.041 0.293 -2.972 1.00 86.06 184 SER A O 1
ATOM 1464 N N . VAL A 1 185 ? 13.516 -0.959 -4.108 1.00 86.62 185 VAL A N 1
ATOM 1465 C CA . VAL A 1 185 ? 12.976 -0.614 -5.436 1.00 86.62 185 VAL A CA 1
ATOM 1466 C C . VAL A 1 185 ? 11.559 -1.158 -5.614 1.00 86.62 185 VAL A C 1
ATOM 1468 O O . VAL A 1 185 ? 10.684 -0.416 -6.058 1.00 86.62 185 VAL A O 1
ATOM 1471 N N . ILE A 1 186 ? 11.307 -2.419 -5.248 1.00 89.25 186 ILE A N 1
ATOM 1472 C CA . ILE A 1 186 ? 9.960 -3.008 -5.308 1.00 89.25 186 ILE A CA 1
ATOM 1473 C C . ILE A 1 186 ? 8.996 -2.265 -4.389 1.00 89.25 186 ILE A C 1
ATOM 1475 O O . ILE A 1 186 ? 7.876 -1.973 -4.800 1.00 89.25 186 ILE A O 1
ATOM 1479 N N . ARG A 1 187 ? 9.417 -1.913 -3.175 1.00 86.19 187 ARG A N 1
ATOM 1480 C CA . ARG A 1 187 ? 8.595 -1.164 -2.226 1.00 86.19 187 ARG A CA 1
ATOM 1481 C C . ARG A 1 187 ? 8.224 0.204 -2.783 1.00 86.19 187 ARG A C 1
ATOM 1483 O O . ARG A 1 187 ? 7.044 0.545 -2.749 1.00 86.19 187 ARG A O 1
ATOM 1490 N N . ALA A 1 188 ? 9.189 0.938 -3.343 1.00 83.50 188 ALA A N 1
ATOM 1491 C CA . ALA A 1 188 ? 8.943 2.222 -3.995 1.00 83.50 188 ALA A CA 1
ATOM 1492 C C . ALA A 1 188 ? 7.999 2.082 -5.201 1.00 83.50 188 ALA A C 1
ATOM 1494 O O . ALA A 1 188 ? 7.085 2.888 -5.369 1.00 83.50 188 ALA A O 1
ATOM 1495 N N . TYR A 1 189 ? 8.181 1.035 -6.007 1.00 86.88 189 TYR A N 1
ATOM 1496 C CA . TYR A 1 189 ? 7.304 0.722 -7.134 1.00 86.88 189 TYR A CA 1
ATOM 1497 C C . TYR A 1 189 ? 5.871 0.424 -6.679 1.00 86.88 189 TYR A C 1
ATOM 1499 O O . TYR A 1 189 ? 4.913 0.976 -7.215 1.00 86.88 189 TYR A O 1
ATOM 1507 N N . ASP A 1 190 ? 5.715 -0.391 -5.637 1.00 87.38 190 ASP A N 1
ATOM 1508 C CA . ASP A 1 190 ? 4.412 -0.721 -5.070 1.00 87.38 190 ASP A CA 1
ATOM 1509 C C . ASP A 1 190 ? 3.749 0.501 -4.413 1.00 87.38 190 ASP A C 1
ATOM 1511 O O . ASP A 1 190 ? 2.526 0.596 -4.418 1.00 87.38 190 ASP A O 1
ATOM 1515 N N . THR A 1 191 ? 4.522 1.456 -3.884 1.00 83.56 191 THR A N 1
ATOM 1516 C CA . THR A 1 191 ? 3.990 2.733 -3.378 1.00 83.56 191 THR A CA 1
ATOM 1517 C C . THR A 1 191 ? 3.458 3.604 -4.522 1.00 83.56 191 THR A C 1
ATOM 1519 O O . THR A 1 191 ? 2.365 4.151 -4.402 1.00 83.56 191 THR A O 1
ATOM 1522 N N . VAL A 1 192 ? 4.136 3.661 -5.677 1.00 83.00 192 VAL A N 1
ATOM 1523 C CA . VAL A 1 192 ? 3.581 4.317 -6.883 1.00 83.00 192 VAL A CA 1
ATOM 1524 C C . VAL A 1 192 ? 2.283 3.633 -7.322 1.00 83.00 192 VAL A C 1
ATOM 1526 O O . VAL A 1 192 ? 1.319 4.302 -7.679 1.00 83.00 192 VAL A O 1
ATOM 1529 N N . LEU A 1 193 ? 2.221 2.303 -7.247 1.00 88.81 193 LEU A N 1
ATOM 1530 C CA . LEU A 1 193 ? 1.049 1.508 -7.627 1.00 88.81 193 LEU A CA 1
ATOM 1531 C C . LEU A 1 193 ? -0.022 1.377 -6.536 1.00 88.81 193 LEU A C 1
ATOM 1533 O O . LEU A 1 193 ? -1.024 0.687 -6.754 1.00 88.81 193 LEU A O 1
ATOM 1537 N N . ALA A 1 194 ? 0.155 2.026 -5.383 1.00 86.81 194 ALA A N 1
ATOM 1538 C CA . ALA A 1 194 ? -0.737 1.895 -4.238 1.00 86.81 194 ALA A CA 1
ATOM 1539 C C . ALA A 1 194 ? -2.180 2.245 -4.620 1.00 86.81 194 ALA A C 1
ATOM 1541 O O . ALA A 1 194 ? -3.094 1.453 -4.401 1.00 86.81 194 ALA A O 1
ATOM 1542 N N . TRP A 1 195 ? -2.384 3.380 -5.293 1.00 85.19 195 TRP A N 1
ATOM 1543 C CA . TRP A 1 195 ? -3.718 3.806 -5.719 1.00 85.19 195 TRP A CA 1
ATOM 1544 C C . TRP A 1 195 ? -4.393 2.794 -6.654 1.00 85.19 195 TRP A C 1
ATOM 1546 O O . TRP A 1 195 ? -5.541 2.416 -6.428 1.00 85.19 195 TRP A O 1
ATOM 1556 N N . HIS A 1 196 ? -3.669 2.295 -7.662 1.00 89.25 196 HIS A N 1
ATOM 1557 C CA . HIS A 1 196 ? -4.195 1.287 -8.586 1.00 89.25 196 HIS A CA 1
ATOM 1558 C C . HIS A 1 196 ? -4.562 -0.010 -7.849 1.00 89.25 196 HIS A C 1
ATOM 1560 O O . HIS A 1 196 ? -5.596 -0.620 -8.124 1.00 89.25 196 HIS A O 1
ATOM 1566 N N . THR A 1 197 ? -3.737 -0.425 -6.888 1.00 89.19 197 THR A N 1
ATOM 1567 C CA . THR A 1 197 ? -3.988 -1.619 -6.072 1.00 89.19 197 THR A CA 1
ATOM 1568 C C . THR A 1 197 ? -5.258 -1.459 -5.235 1.00 89.19 197 THR A C 1
ATOM 1570 O O . THR A 1 197 ? -6.125 -2.335 -5.286 1.00 89.19 197 THR A O 1
ATOM 1573 N N . SER A 1 198 ? -5.427 -0.316 -4.560 1.00 89.06 198 SER A N 1
ATOM 1574 C CA . SER A 1 198 ? -6.655 0.021 -3.828 1.00 89.06 198 SER A CA 1
ATOM 1575 C C . SER A 1 198 ? -7.881 0.031 -4.742 1.00 89.06 198 SER A C 1
ATOM 1577 O O . SER A 1 198 ? -8.900 -0.578 -4.420 1.00 89.06 198 SER A O 1
ATOM 1579 N N . ALA A 1 199 ? -7.788 0.690 -5.899 1.00 88.88 199 ALA A N 1
ATOM 1580 C CA . ALA A 1 199 ? -8.892 0.817 -6.845 1.00 88.88 199 ALA A CA 1
ATOM 1581 C C . ALA A 1 199 ? -9.326 -0.546 -7.402 1.00 88.88 199 ALA A C 1
ATOM 1583 O O . ALA A 1 199 ? -10.515 -0.859 -7.430 1.00 88.88 199 ALA A O 1
ATOM 1584 N N . ASN A 1 200 ? -8.370 -1.397 -7.782 1.00 89.44 200 ASN A N 1
ATOM 1585 C CA . ASN A 1 200 ? -8.651 -2.751 -8.251 1.00 89.44 200 ASN A CA 1
ATOM 1586 C C . ASN A 1 200 ? -9.295 -3.608 -7.149 1.00 89.44 200 ASN A C 1
ATOM 1588 O O . ASN A 1 200 ? -10.223 -4.374 -7.416 1.00 89.44 200 ASN A O 1
ATOM 1592 N N . PHE A 1 201 ? -8.848 -3.461 -5.898 1.00 90.94 201 PHE A N 1
ATOM 1593 C CA . PHE A 1 201 ? -9.469 -4.146 -4.768 1.00 90.94 201 PHE A CA 1
ATOM 1594 C C . PHE A 1 201 ? -10.935 -3.737 -4.585 1.00 90.94 201 PHE A C 1
ATOM 1596 O O . PHE A 1 201 ? -11.803 -4.610 -4.512 1.00 90.94 201 PHE A O 1
ATOM 1603 N N . LEU A 1 202 ? -11.224 -2.432 -4.584 1.00 90.94 202 LEU A N 1
ATOM 1604 C CA . LEU A 1 202 ? -12.592 -1.913 -4.510 1.00 90.94 202 LEU A CA 1
ATOM 1605 C C . LEU A 1 202 ? -13.437 -2.405 -5.691 1.00 90.94 202 LEU A C 1
ATOM 1607 O O . LEU A 1 202 ? -14.550 -2.886 -5.500 1.00 90.94 202 LEU A O 1
ATOM 1611 N N . PHE A 1 203 ? -12.888 -2.373 -6.908 1.00 89.38 203 PHE A N 1
ATOM 1612 C CA . PHE A 1 203 ? -13.581 -2.841 -8.105 1.00 89.38 203 PHE A CA 1
ATOM 1613 C C . PHE A 1 203 ? -13.963 -4.323 -8.019 1.00 89.38 203 PHE A C 1
ATOM 1615 O O . PHE A 1 203 ? -15.070 -4.699 -8.405 1.00 89.38 203 PHE A O 1
ATOM 1622 N N . ARG A 1 204 ? -13.095 -5.190 -7.487 1.00 90.38 204 ARG A N 1
ATOM 1623 C CA . ARG A 1 204 ? -13.412 -6.619 -7.291 1.00 90.38 204 ARG A CA 1
ATOM 1624 C C . ARG A 1 204 ? -14.578 -6.834 -6.323 1.00 90.38 204 ARG A C 1
ATOM 1626 O O . ARG A 1 204 ? -15.371 -7.749 -6.530 1.00 90.38 204 ARG A O 1
ATOM 1633 N N . HIS A 1 205 ? -14.733 -5.945 -5.348 1.00 91.62 205 HIS A N 1
ATOM 1634 C CA . HIS A 1 205 ? -15.804 -5.981 -4.352 1.00 91.62 205 HIS A CA 1
ATOM 1635 C C . HIS A 1 205 ? -16.985 -5.060 -4.689 1.00 91.62 205 HIS A C 1
ATOM 1637 O O . HIS A 1 205 ? -17.851 -4.837 -3.852 1.00 91.62 205 HIS A O 1
ATOM 1643 N N . ARG A 1 206 ? -17.074 -4.557 -5.928 1.00 90.88 206 ARG A N 1
ATOM 1644 C CA . ARG A 1 206 ? -18.116 -3.599 -6.340 1.00 90.88 206 ARG A CA 1
ATOM 1645 C C . ARG A 1 206 ? -19.556 -4.081 -6.159 1.00 90.88 206 ARG A C 1
ATOM 1647 O O . ARG A 1 206 ? -20.460 -3.265 -6.072 1.00 90.88 206 ARG A O 1
ATOM 1654 N N . HIS A 1 207 ? -19.760 -5.394 -6.101 1.00 89.56 207 HIS A N 1
ATOM 1655 C CA . HIS A 1 207 ? -21.062 -6.010 -5.847 1.00 89.56 207 HIS A CA 1
ATOM 1656 C C . HIS A 1 207 ? -21.579 -5.762 -4.419 1.00 89.56 207 HIS A C 1
ATOM 1658 O O . HIS A 1 207 ? -22.768 -5.928 -4.176 1.00 89.56 207 HIS A O 1
ATOM 1664 N N . LEU A 1 208 ? -20.703 -5.354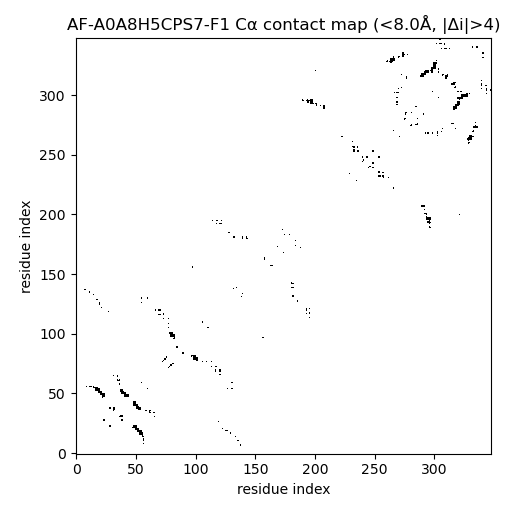 -3.493 1.00 88.12 208 LEU A N 1
ATOM 1665 C CA . LEU A 1 208 ? -21.057 -4.966 -2.126 1.00 88.12 208 LEU A CA 1
ATOM 1666 C C . LEU A 1 208 ? -21.477 -3.492 -2.023 1.00 88.12 208 LEU A C 1
ATOM 1668 O O . LEU A 1 208 ? -21.962 -3.065 -0.976 1.00 88.12 208 LEU A O 1
ATOM 1672 N N . PHE A 1 209 ? -21.299 -2.698 -3.085 1.00 86.25 209 PHE A N 1
ATOM 1673 C CA . PHE A 1 209 ? -21.718 -1.301 -3.088 1.00 86.25 209 PHE A CA 1
ATOM 1674 C C . PHE A 1 209 ? -23.180 -1.188 -3.536 1.00 86.25 209 PHE A C 1
ATOM 1676 O O . PHE A 1 209 ? -23.530 -1.665 -4.615 1.00 86.25 209 PHE A O 1
ATOM 1683 N N . PRO A 1 210 ? -24.045 -0.526 -2.745 1.00 77.06 210 PRO A N 1
ATOM 1684 C CA . PRO A 1 210 ? -25.468 -0.405 -3.059 1.00 77.06 210 PRO A CA 1
ATOM 1685 C C . PRO A 1 210 ? -25.736 0.575 -4.208 1.00 77.06 210 PRO A C 1
ATOM 1687 O O . PRO A 1 210 ? -26.818 0.562 -4.788 1.00 77.06 210 PRO A O 1
ATOM 1690 N N . ASN A 1 211 ? -24.779 1.458 -4.514 1.00 77.19 211 ASN A N 1
ATOM 1691 C CA . ASN A 1 211 ? -24.936 2.541 -5.473 1.00 77.19 211 ASN A CA 1
ATOM 1692 C C . ASN A 1 211 ? -23.764 2.541 -6.469 1.00 77.19 211 ASN A C 1
ATOM 1694 O O . ASN A 1 211 ? -22.612 2.550 -6.028 1.00 77.19 211 ASN A O 1
ATOM 1698 N N . PRO A 1 212 ? -24.026 2.561 -7.790 1.00 73.81 212 PRO A N 1
ATOM 1699 C CA . PRO A 1 212 ? -22.975 2.696 -8.798 1.00 73.81 212 PRO A CA 1
ATOM 1700 C C . PRO A 1 212 ? -22.327 4.091 -8.825 1.00 73.81 212 PRO A C 1
ATOM 1702 O O . PRO A 1 212 ? -21.269 4.254 -9.430 1.00 73.81 212 PRO A O 1
ATOM 1705 N N . ASN A 1 213 ? -22.940 5.097 -8.194 1.00 78.12 213 ASN A N 1
ATOM 1706 C CA . ASN A 1 213 ? -22.422 6.460 -8.176 1.00 78.12 213 ASN A CA 1
ATOM 1707 C C . ASN A 1 213 ? -21.242 6.591 -7.209 1.00 78.12 213 ASN A C 1
ATOM 1709 O O . ASN A 1 213 ? -21.350 6.295 -6.018 1.00 78.12 213 ASN A O 1
ATOM 1713 N N . LEU A 1 214 ? -20.130 7.117 -7.720 1.00 75.44 214 LEU A N 1
ATOM 1714 C CA . LEU A 1 214 ? -18.969 7.473 -6.916 1.00 75.44 214 LEU A CA 1
ATOM 1715 C C . LEU A 1 214 ? -19.236 8.794 -6.182 1.00 75.44 214 LEU A C 1
ATOM 1717 O O . LEU A 1 214 ? -19.404 9.834 -6.815 1.00 75.44 214 LEU A O 1
ATOM 1721 N N . ASN A 1 215 ? -19.243 8.757 -4.849 1.00 77.38 215 ASN A N 1
ATOM 1722 C CA . ASN A 1 215 ? -19.285 9.954 -4.013 1.00 77.38 215 ASN A CA 1
ATOM 1723 C C . ASN A 1 215 ? -17.902 10.188 -3.391 1.00 77.38 215 ASN A C 1
ATOM 1725 O O . ASN A 1 215 ? -17.353 9.294 -2.748 1.00 77.38 215 ASN A O 1
ATOM 1729 N N . ILE A 1 216 ? -17.343 11.382 -3.591 1.00 75.62 216 ILE A N 1
ATOM 1730 C CA . ILE A 1 216 ? -16.057 11.784 -3.018 1.00 75.62 216 ILE A CA 1
ATOM 1731 C C . ILE A 1 216 ? -16.339 12.674 -1.812 1.00 75.62 216 ILE A C 1
ATOM 1733 O O . ILE A 1 216 ? -16.905 13.756 -1.951 1.00 75.62 216 ILE A O 1
ATOM 1737 N N . GLN A 1 217 ? -15.911 12.227 -0.633 1.00 76.19 217 GLN A N 1
ATOM 1738 C CA . GLN A 1 217 ? -16.039 12.980 0.612 1.00 76.19 217 GLN A CA 1
ATOM 1739 C C . GLN A 1 217 ? -14.657 13.317 1.166 1.00 76.19 217 GLN A C 1
ATOM 1741 O O . GLN A 1 217 ? -13.778 12.458 1.242 1.00 76.19 217 GLN A O 1
ATOM 1746 N N . PHE A 1 218 ? -14.474 14.573 1.569 1.00 76.69 218 PHE A N 1
ATOM 1747 C CA . PHE A 1 218 ? -13.261 15.026 2.239 1.00 76.69 218 PHE A CA 1
ATOM 1748 C C . PHE A 1 218 ? -13.476 14.965 3.747 1.00 76.69 218 PHE A C 1
ATOM 1750 O O . PHE A 1 218 ? -14.191 15.788 4.315 1.00 76.69 218 PHE A O 1
ATOM 1757 N N . LEU A 1 219 ? -12.851 13.983 4.394 1.00 74.12 219 LEU A N 1
ATOM 1758 C CA . LEU A 1 219 ? -12.848 13.874 5.848 1.00 74.12 219 LEU A CA 1
ATOM 1759 C C . LEU A 1 219 ? -11.669 14.680 6.391 1.00 74.12 219 LEU A C 1
ATOM 1761 O O . LEU A 1 219 ? -10.513 14.288 6.243 1.00 74.12 219 LEU A O 1
ATOM 1765 N N . SER A 1 220 ? -11.963 15.826 7.002 1.00 77.12 220 SER A N 1
ATOM 1766 C CA . SER A 1 220 ? -10.960 16.568 7.761 1.00 77.12 220 SER A CA 1
ATOM 1767 C C . SER A 1 220 ? -10.898 15.992 9.167 1.00 77.12 220 SER A C 1
ATOM 1769 O O . SER A 1 220 ? -11.861 16.089 9.925 1.00 77.12 220 SER A O 1
ATOM 1771 N N . TYR A 1 221 ? -9.768 15.385 9.513 1.00 74.50 221 TYR A N 1
ATOM 1772 C CA . TYR A 1 221 ? -9.503 14.953 10.874 1.00 74.50 221 TYR A CA 1
ATOM 1773 C C . TYR A 1 221 ? -8.498 15.901 11.499 1.00 74.50 221 TYR A C 1
ATOM 1775 O O . TYR A 1 221 ? -7.322 15.911 11.137 1.00 74.50 221 TYR A O 1
ATOM 1783 N N . ASN A 1 222 ? -8.976 16.709 12.439 1.00 72.31 222 ASN A N 1
ATOM 1784 C CA . ASN A 1 222 ? -8.097 17.469 13.301 1.00 72.31 222 ASN A CA 1
ATOM 1785 C C . ASN A 1 222 ? -7.805 16.587 14.519 1.00 72.31 222 ASN A C 1
ATOM 1787 O O . ASN A 1 222 ? -8.708 16.418 15.345 1.00 72.31 222 ASN A O 1
ATOM 1791 N N . PRO A 1 223 ? -6.612 15.972 14.634 1.00 65.19 223 PRO A N 1
ATOM 1792 C CA . PRO A 1 223 ? -6.267 15.264 15.855 1.00 65.19 223 PRO A CA 1
ATOM 1793 C C . PRO A 1 223 ? -6.407 16.272 16.992 1.00 65.19 223 PRO A C 1
ATOM 1795 O O . PRO A 1 223 ? -5.704 17.284 16.981 1.00 65.19 223 PRO A O 1
ATOM 1798 N N . MET A 1 224 ? -7.342 16.038 17.930 1.00 56.56 224 MET A N 1
ATOM 1799 C CA . MET A 1 224 ? -7.470 16.881 19.124 1.00 56.56 224 MET A CA 1
ATOM 1800 C C . MET A 1 224 ? -6.067 17.100 19.655 1.00 56.56 224 MET A C 1
ATOM 1802 O O . MET A 1 224 ? -5.390 16.100 19.902 1.00 56.56 224 MET A O 1
ATOM 1806 N N . ALA A 1 225 ? -5.656 18.379 19.684 1.00 52.31 225 ALA A N 1
ATOM 1807 C CA . ALA A 1 225 ? -4.295 18.857 19.901 1.00 52.31 225 ALA A CA 1
ATOM 1808 C C . ALA A 1 225 ? -3.472 17.774 20.579 1.00 52.31 225 ALA A C 1
ATOM 1810 O O . ALA A 1 225 ? -3.686 17.578 21.769 1.00 52.31 225 ALA A O 1
ATOM 1811 N N . SER A 1 226 ? -2.696 17.032 19.763 1.00 50.56 226 SER A N 1
ATOM 1812 C CA . SER A 1 226 ? -1.869 15.860 20.098 1.00 50.56 226 SER A CA 1
ATOM 1813 C C . SER A 1 226 ? -2.022 15.456 21.556 1.00 50.56 226 SER A C 1
ATOM 1815 O O . SER A 1 226 ? -1.577 16.264 22.364 1.00 50.56 226 SER A O 1
ATOM 1817 N N . LEU A 1 227 ? -2.590 14.286 21.890 1.00 53.03 227 LEU A N 1
ATOM 1818 C CA . LEU A 1 227 ? -2.539 13.696 23.241 1.00 53.03 227 LEU A CA 1
ATOM 1819 C C . LEU A 1 227 ? -1.116 13.853 23.803 1.00 53.03 227 LEU A C 1
ATOM 1821 O O . LEU A 1 227 ? -0.238 13.017 23.610 1.00 53.03 227 LEU A O 1
ATOM 1825 N N . ARG A 1 228 ? -0.854 15.007 24.412 1.00 54.75 228 ARG A N 1
ATOM 1826 C CA . ARG A 1 228 ? 0.453 15.441 24.867 1.00 54.75 228 ARG A CA 1
ATOM 1827 C C . ARG A 1 228 ? 0.408 14.966 26.277 1.00 54.75 228 ARG A C 1
ATOM 1829 O O . ARG A 1 228 ? -0.026 15.682 27.174 1.00 54.75 228 ARG A O 1
ATOM 1836 N N . PHE A 1 229 ? 0.787 13.709 26.440 1.00 60.94 229 PHE A N 1
ATOM 1837 C CA . PHE A 1 229 ? 1.219 13.244 27.733 1.00 60.94 229 PHE A CA 1
ATOM 1838 C C . PHE A 1 229 ? 2.275 14.250 28.188 1.00 60.94 229 PHE A C 1
ATOM 1840 O O . PHE A 1 229 ? 3.335 14.369 27.573 1.00 60.94 229 PHE A O 1
ATOM 1847 N N . SER A 1 230 ? 1.941 15.040 29.209 1.00 68.50 230 SER A N 1
ATOM 1848 C CA . SER A 1 230 ? 2.848 16.037 29.784 1.00 68.50 230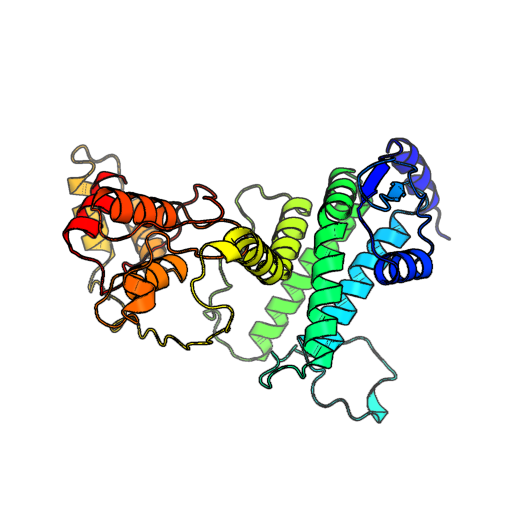 SER A CA 1
ATOM 1849 C C . SER A 1 230 ? 4.166 15.388 30.208 1.00 68.50 230 SER A C 1
ATOM 1851 O O . SER A 1 230 ? 5.207 16.038 30.197 1.00 68.50 230 SER A O 1
ATOM 1853 N N . ASN A 1 231 ? 4.119 14.083 30.500 1.00 81.00 231 ASN A N 1
ATOM 1854 C CA . ASN A 1 231 ? 5.272 13.224 30.677 1.00 81.00 231 ASN A CA 1
ATOM 1855 C C . ASN A 1 231 ? 5.027 11.832 30.059 1.00 81.00 231 ASN A C 1
ATOM 1857 O O . ASN A 1 231 ? 4.585 10.900 30.728 1.00 81.00 231 ASN A O 1
ATOM 1861 N N . LEU A 1 232 ? 5.302 11.699 28.759 1.00 80.75 232 LEU A N 1
ATOM 1862 C CA . LEU A 1 232 ? 5.121 10.445 28.018 1.00 80.75 232 LEU A CA 1
ATOM 1863 C C . LEU A 1 232 ? 6.039 9.324 28.539 1.00 80.75 232 LEU A C 1
ATOM 1865 O O . LEU A 1 232 ? 5.636 8.168 28.589 1.00 80.75 232 LEU A O 1
ATOM 1869 N N . GLN A 1 233 ? 7.233 9.680 29.023 1.00 83.06 233 GLN A N 1
ATOM 1870 C CA . GLN A 1 233 ? 8.156 8.734 29.647 1.00 83.06 233 GLN A CA 1
ATOM 1871 C C . GLN A 1 233 ? 7.571 8.121 30.927 1.00 83.06 233 GLN A C 1
ATOM 1873 O O . GLN A 1 233 ? 7.650 6.907 31.093 1.00 83.06 233 GLN A O 1
ATOM 1878 N N . ALA A 1 234 ? 6.963 8.927 31.804 1.00 85.38 234 ALA A N 1
ATOM 1879 C CA . ALA A 1 234 ? 6.306 8.419 33.011 1.00 85.38 234 ALA A CA 1
ATOM 1880 C C . ALA A 1 234 ? 5.121 7.503 32.669 1.00 85.38 234 ALA A C 1
ATOM 1882 O O . ALA A 1 234 ? 5.004 6.421 33.229 1.00 85.38 234 ALA A O 1
ATOM 1883 N N . ALA A 1 235 ? 4.304 7.870 31.675 1.00 84.56 235 ALA A N 1
ATOM 1884 C CA . ALA A 1 235 ? 3.211 7.009 31.220 1.00 84.56 235 ALA A CA 1
ATOM 1885 C C . ALA A 1 235 ? 3.721 5.656 30.680 1.00 84.56 235 ALA A C 1
ATOM 1887 O O . ALA A 1 235 ? 3.162 4.610 31.003 1.00 84.56 235 ALA A O 1
ATOM 1888 N N . CYS A 1 236 ? 4.806 5.653 29.896 1.00 84.75 236 CYS A N 1
ATOM 1889 C CA . CYS A 1 236 ? 5.448 4.418 29.436 1.00 84.75 236 CYS A CA 1
ATOM 1890 C C . CYS A 1 236 ? 5.982 3.572 30.601 1.00 84.75 236 CYS A C 1
ATOM 1892 O O . CYS A 1 236 ? 5.858 2.349 30.560 1.00 84.75 236 CYS A O 1
ATOM 1894 N N . GLN A 1 237 ? 6.553 4.207 31.629 1.00 85.00 237 GLN A N 1
ATOM 1895 C CA . GLN A 1 237 ? 7.014 3.526 32.841 1.00 85.00 237 GLN A CA 1
ATOM 1896 C C . GLN A 1 237 ? 5.854 2.860 33.581 1.00 85.00 237 GLN A C 1
ATOM 1898 O O . GLN A 1 237 ? 5.945 1.673 33.877 1.00 85.00 237 GLN A O 1
ATOM 1903 N N . ASP A 1 238 ? 4.755 3.579 33.811 1.00 85.88 238 ASP A N 1
ATOM 1904 C CA . ASP A 1 238 ? 3.579 3.053 34.512 1.00 85.88 238 ASP A CA 1
ATOM 1905 C C . ASP A 1 238 ? 2.959 1.860 33.764 1.00 85.88 238 ASP A C 1
ATOM 1907 O O . ASP A 1 238 ? 2.656 0.827 34.364 1.00 85.88 238 ASP A O 1
ATOM 1911 N N . ILE A 1 239 ? 2.814 1.968 32.436 1.00 83.81 239 ILE A N 1
ATOM 1912 C CA . ILE A 1 239 ? 2.244 0.904 31.594 1.00 83.81 239 ILE A CA 1
ATOM 1913 C C . ILE A 1 239 ? 3.133 -0.343 31.598 1.00 83.81 239 ILE A C 1
ATOM 1915 O O . ILE A 1 239 ? 2.625 -1.461 31.709 1.00 83.81 239 ILE A O 1
ATOM 1919 N N . LEU A 1 240 ? 4.450 -0.175 31.470 1.00 82.06 240 LEU A N 1
ATOM 1920 C CA . LEU A 1 240 ? 5.376 -1.305 31.443 1.00 82.06 240 LEU A CA 1
ATOM 1921 C C . LEU A 1 240 ? 5.558 -1.935 32.822 1.00 82.06 240 LEU A C 1
ATOM 1923 O O . LEU A 1 240 ? 5.605 -3.155 32.902 1.00 82.06 240 LEU A O 1
ATOM 1927 N N . ALA A 1 241 ? 5.565 -1.148 33.900 1.00 84.50 241 ALA A N 1
ATOM 1928 C CA . ALA A 1 241 ? 5.550 -1.678 35.262 1.00 84.50 241 ALA A CA 1
ATOM 1929 C C . ALA A 1 241 ? 4.281 -2.502 35.536 1.00 84.50 241 ALA A C 1
ATOM 1931 O O . ALA A 1 241 ? 4.328 -3.507 36.242 1.00 84.50 241 ALA A O 1
ATOM 1932 N N . TRP A 1 242 ? 3.147 -2.107 34.947 1.00 83.75 242 TRP A N 1
ATOM 1933 C CA . TRP A 1 242 ? 1.908 -2.877 35.021 1.00 83.75 242 TRP A CA 1
ATOM 1934 C C . TRP A 1 242 ? 1.949 -4.171 34.187 1.00 83.75 242 TRP A C 1
ATOM 1936 O O . TRP A 1 242 ? 1.497 -5.212 34.664 1.00 83.75 242 TRP A O 1
ATOM 1946 N N . LYS A 1 243 ? 2.487 -4.132 32.958 1.00 81.56 243 LYS A N 1
ATOM 1947 C CA . LYS A 1 243 ? 2.578 -5.306 32.062 1.00 81.56 243 LYS A CA 1
ATOM 1948 C C . LYS A 1 243 ? 3.676 -6.296 32.468 1.00 81.56 243 LYS A C 1
ATOM 1950 O O . LYS A 1 243 ? 3.495 -7.495 32.276 1.00 81.56 243 LYS A O 1
ATOM 1955 N N . ASP A 1 244 ? 4.787 -5.814 33.012 1.00 82.50 244 ASP A N 1
ATOM 1956 C CA . ASP A 1 244 ? 5.914 -6.617 33.480 1.00 82.50 244 ASP A CA 1
ATOM 1957 C C . ASP A 1 244 ? 6.359 -6.180 34.887 1.00 82.50 244 ASP A C 1
ATOM 1959 O O . ASP A 1 244 ? 7.358 -5.472 35.060 1.00 82.50 244 ASP A O 1
ATOM 1963 N N . PRO A 1 245 ? 5.639 -6.631 35.927 1.00 82.19 245 PRO A N 1
ATOM 1964 C CA . PRO A 1 245 ? 5.965 -6.290 37.307 1.00 82.19 245 PRO A CA 1
ATOM 1965 C C . PRO A 1 245 ? 7.318 -6.856 37.773 1.00 82.19 245 PRO A C 1
ATOM 1967 O O . PRO A 1 245 ? 7.815 -6.444 38.819 1.00 82.19 245 PRO A O 1
ATOM 1970 N N . ASN A 1 246 ? 7.933 -7.776 37.018 1.00 84.56 246 ASN A N 1
ATOM 1971 C CA . ASN A 1 246 ? 9.225 -8.375 37.360 1.00 84.56 246 ASN A CA 1
ATOM 1972 C C . ASN A 1 246 ? 10.427 -7.547 36.870 1.00 84.56 246 ASN A C 1
ATOM 1974 O O . ASN A 1 246 ? 11.564 -7.877 37.208 1.00 84.56 246 ASN A O 1
ATOM 1978 N N . GLY A 1 247 ? 10.194 -6.463 36.121 1.00 78.25 247 GLY A N 1
ATOM 1979 C CA . GLY A 1 247 ? 11.203 -5.438 35.854 1.00 78.25 247 GLY A CA 1
ATOM 1980 C C . GLY A 1 247 ? 12.270 -5.817 34.825 1.00 78.25 247 GLY A C 1
ATOM 1981 O O . GLY A 1 247 ? 13.434 -5.462 35.001 1.00 78.25 247 GLY A O 1
ATOM 1982 N N . SER A 1 248 ? 11.905 -6.489 33.730 1.00 82.38 248 SER A N 1
ATOM 1983 C CA . SER A 1 248 ? 12.838 -6.767 32.624 1.00 82.38 248 SER A CA 1
ATOM 1984 C C . SER A 1 248 ? 13.201 -5.526 31.790 1.00 82.38 248 SER A C 1
ATOM 1986 O O . SER A 1 248 ? 14.123 -5.569 30.972 1.00 82.38 248 SER A O 1
ATOM 1988 N N . PHE A 1 249 ? 12.515 -4.397 32.002 1.00 79.81 249 PHE A N 1
ATOM 1989 C CA . PHE A 1 249 ? 12.726 -3.154 31.263 1.00 79.81 249 PHE A CA 1
ATOM 1990 C C . PHE A 1 249 ? 13.578 -2.135 32.038 1.00 79.81 249 PHE A C 1
ATOM 1992 O O . PHE A 1 249 ? 13.273 -1.751 33.168 1.00 79.81 249 PHE A O 1
ATOM 1999 N N . HIS A 1 250 ? 14.636 -1.637 31.394 1.00 82.31 250 HIS A N 1
ATOM 2000 C CA . HIS A 1 250 ? 15.520 -0.592 31.925 1.00 82.31 250 HIS A CA 1
ATOM 2001 C C . HIS A 1 250 ? 15.106 0.813 31.464 1.00 82.31 250 HIS A C 1
ATOM 2003 O O . HIS A 1 250 ? 14.335 0.980 30.519 1.00 82.31 250 HIS A O 1
ATOM 2009 N N . SER A 1 251 ? 15.710 1.841 32.071 1.00 78.50 251 SER A N 1
ATOM 2010 C CA . SER A 1 251 ? 15.453 3.255 31.756 1.00 78.50 251 SER A CA 1
ATOM 2011 C C . SER A 1 251 ? 15.582 3.620 30.273 1.00 78.50 251 SER A C 1
ATOM 2013 O O . SER A 1 251 ? 14.788 4.424 29.783 1.00 78.50 251 SER A O 1
ATOM 2015 N N . GLY A 1 252 ? 16.532 3.005 29.558 1.00 81.00 252 GLY A N 1
ATOM 2016 C CA . GLY A 1 252 ? 16.723 3.204 28.119 1.00 81.00 252 GLY A CA 1
ATOM 2017 C C . GLY A 1 252 ? 15.517 2.767 27.281 1.00 81.00 252 GLY A C 1
ATOM 2018 O O . GLY A 1 252 ? 15.094 3.508 26.399 1.00 81.00 252 GLY A O 1
ATOM 2019 N N . HIS A 1 253 ? 14.883 1.639 27.621 1.00 82.06 253 HIS A N 1
ATOM 2020 C CA . HIS A 1 253 ? 13.701 1.151 26.900 1.00 82.06 253 HIS A CA 1
ATOM 2021 C C . HIS A 1 253 ? 12.514 2.115 27.030 1.00 82.06 253 HIS A C 1
ATOM 2023 O O . HIS A 1 253 ? 11.783 2.329 26.067 1.00 82.06 253 HIS A O 1
ATOM 2029 N N . TYR A 1 254 ? 12.336 2.745 28.199 1.00 80.69 254 TYR A N 1
ATOM 2030 C CA . TYR A 1 254 ? 11.265 3.730 28.395 1.00 80.69 254 TYR A CA 1
ATOM 2031 C C . TYR A 1 254 ? 11.458 4.968 27.520 1.00 80.69 254 TYR A C 1
ATOM 2033 O O . TYR A 1 254 ? 10.482 5.526 27.027 1.00 80.69 254 TYR A O 1
ATOM 2041 N N . GLN A 1 255 ? 12.705 5.405 27.330 1.00 79.69 255 GLN A N 1
ATOM 2042 C CA . GLN A 1 255 ? 13.017 6.555 26.482 1.00 79.69 255 GLN A CA 1
ATOM 2043 C C . GLN A 1 255 ? 12.805 6.238 25.003 1.00 79.69 255 GLN A C 1
ATOM 2045 O O . GLN A 1 255 ? 12.215 7.052 24.297 1.00 79.69 255 GLN A O 1
ATOM 2050 N N . GLU A 1 256 ? 13.238 5.062 24.547 1.00 81.75 256 GLU A N 1
ATOM 2051 C CA . GLU A 1 256 ? 13.010 4.598 23.174 1.00 81.75 256 GLU A CA 1
ATOM 2052 C C . GLU A 1 256 ? 11.514 4.466 22.875 1.00 81.75 256 GLU A C 1
ATOM 2054 O O . GLU A 1 256 ? 11.034 5.035 21.895 1.00 81.75 256 GLU A O 1
ATOM 2059 N N . LEU A 1 257 ? 10.757 3.821 23.770 1.00 81.81 257 LEU A N 1
ATOM 2060 C CA . LEU A 1 257 ? 9.310 3.676 23.621 1.00 81.81 257 LEU A CA 1
ATOM 2061 C C . LEU A 1 257 ? 8.603 5.033 23.640 1.00 81.81 257 LEU A C 1
ATOM 2063 O O . LEU A 1 257 ? 7.696 5.264 22.844 1.00 81.81 257 LEU A O 1
ATOM 2067 N N . ALA A 1 258 ? 9.019 5.949 24.518 1.00 81.50 258 ALA A N 1
ATOM 2068 C CA . ALA A 1 258 ? 8.440 7.283 24.560 1.00 81.50 258 ALA A CA 1
ATOM 2069 C C . ALA A 1 258 ? 8.751 8.082 23.284 1.00 81.50 258 ALA A C 1
ATOM 2071 O O . ALA A 1 258 ? 7.881 8.779 22.757 1.00 81.50 258 ALA A O 1
ATOM 2072 N N . ALA A 1 259 ? 9.967 7.960 22.751 1.00 79.62 259 ALA A N 1
ATOM 2073 C CA . ALA A 1 259 ? 10.328 8.565 21.477 1.00 79.62 259 ALA A CA 1
ATOM 2074 C C . ALA A 1 259 ? 9.490 7.979 20.329 1.00 79.62 259 ALA A C 1
ATOM 2076 O O . ALA A 1 259 ? 8.953 8.732 19.519 1.00 79.62 259 ALA A O 1
ATOM 2077 N N . GLU A 1 260 ? 9.301 6.661 20.282 1.00 78.62 260 GLU A N 1
ATOM 2078 C CA . GLU A 1 260 ? 8.483 6.002 19.262 1.00 78.62 260 GLU A CA 1
ATOM 2079 C C . GLU A 1 260 ? 6.998 6.385 19.367 1.00 78.62 260 GLU A C 1
ATOM 2081 O O . GLU A 1 260 ? 6.395 6.808 18.379 1.00 78.62 260 GLU A O 1
ATOM 2086 N N . ALA A 1 261 ? 6.422 6.340 20.569 1.00 79.12 261 ALA A N 1
ATOM 2087 C CA . ALA A 1 261 ? 5.038 6.728 20.826 1.00 79.12 261 ALA A CA 1
ATOM 2088 C C . ALA A 1 261 ? 4.773 8.213 20.529 1.00 79.12 261 ALA A C 1
ATOM 2090 O O . ALA A 1 261 ? 3.675 8.564 20.094 1.00 79.12 261 ALA A O 1
ATOM 2091 N N . SER A 1 262 ? 5.777 9.085 20.680 1.00 76.75 262 SER A N 1
ATOM 2092 C CA . SER A 1 262 ? 5.664 10.497 20.285 1.00 76.75 262 SER A CA 1
ATOM 2093 C C . SER A 1 262 ? 5.471 10.697 18.774 1.00 76.75 262 SER A C 1
ATOM 2095 O O . SER A 1 262 ? 4.943 11.727 18.358 1.00 76.75 262 SER A O 1
ATOM 2097 N N . ASN A 1 263 ? 5.828 9.694 17.964 1.00 76.44 263 ASN A N 1
ATOM 2098 C CA . ASN A 1 263 ? 5.593 9.659 16.520 1.00 76.44 263 ASN A CA 1
ATOM 2099 C C . ASN A 1 263 ? 4.275 8.956 16.148 1.00 76.44 263 ASN A C 1
ATOM 2101 O O . ASN A 1 263 ? 4.012 8.723 14.967 1.00 76.44 263 ASN A O 1
ATOM 2105 N N . GLY A 1 264 ? 3.452 8.592 17.136 1.00 77.88 264 GLY A N 1
ATOM 2106 C CA . GLY A 1 264 ? 2.144 7.992 16.917 1.00 77.88 264 GLY A CA 1
ATOM 2107 C C . GLY A 1 264 ? 1.251 8.886 16.063 1.00 77.88 264 GLY A C 1
ATOM 2108 O O . GLY A 1 264 ? 1.096 10.079 16.323 1.00 77.88 264 GLY A O 1
ATOM 2109 N N . THR A 1 265 ? 0.617 8.294 15.055 1.00 83.94 265 THR A N 1
ATOM 2110 C CA . THR A 1 265 ? -0.354 8.983 14.199 1.00 83.94 265 THR A CA 1
ATOM 2111 C C . THR A 1 265 ? -1.660 8.207 14.146 1.00 83.94 265 THR A C 1
ATOM 2113 O O . THR A 1 265 ? -1.709 7.009 14.432 1.00 83.94 265 THR A O 1
ATOM 2116 N N . VAL A 1 266 ? -2.746 8.891 13.789 1.00 86.75 266 VAL A N 1
ATOM 2117 C CA . VAL A 1 266 ? -4.005 8.207 13.494 1.00 86.75 266 VAL A CA 1
ATOM 2118 C C . VAL A 1 266 ? -3.914 7.663 12.076 1.00 86.75 266 VAL A C 1
ATOM 2120 O O . VAL A 1 266 ? -3.820 8.431 11.119 1.00 86.75 266 VAL A O 1
ATOM 2123 N N . HIS A 1 267 ? -3.918 6.339 11.941 1.00 90.19 267 HIS A N 1
ATOM 2124 C CA . HIS A 1 267 ? -3.869 5.690 10.629 1.00 90.19 267 HIS A CA 1
ATOM 2125 C C . HIS A 1 267 ? -5.170 5.952 9.867 1.00 90.19 267 HIS A C 1
ATOM 2127 O O . HIS A 1 267 ? -6.255 5.942 10.458 1.00 90.19 267 HIS A O 1
ATOM 2133 N N . ALA A 1 268 ? -5.071 6.166 8.555 1.00 89.56 268 ALA A N 1
ATOM 2134 C CA . ALA A 1 268 ? -6.218 6.509 7.716 1.00 89.56 268 ALA A CA 1
ATOM 2135 C C . ALA A 1 268 ? -7.295 5.411 7.733 1.00 89.56 268 ALA A C 1
ATOM 2137 O O . ALA A 1 268 ? -8.485 5.713 7.780 1.00 89.56 268 ALA A O 1
ATOM 2138 N N . GLU A 1 269 ? -6.891 4.140 7.765 1.00 93.50 269 GLU A N 1
ATOM 2139 C CA . GLU A 1 269 ? -7.788 2.991 7.864 1.00 93.50 269 GLU A CA 1
ATOM 2140 C C . GLU A 1 269 ? -8.568 2.994 9.177 1.00 93.50 269 GLU A C 1
ATOM 2142 O O . GLU A 1 269 ? -9.788 2.841 9.167 1.00 93.50 269 GLU A O 1
ATOM 2147 N N . ALA A 1 270 ? -7.878 3.195 10.305 1.00 94.44 270 ALA A N 1
ATOM 2148 C CA . ALA A 1 270 ? -8.512 3.240 11.618 1.00 94.44 270 ALA A CA 1
ATOM 2149 C C . ALA A 1 270 ? -9.481 4.421 11.727 1.00 94.44 270 ALA A C 1
ATOM 2151 O O . ALA A 1 270 ? -10.595 4.265 12.232 1.00 94.44 270 ALA A O 1
ATOM 2152 N N . LEU A 1 271 ? -9.080 5.586 11.212 1.00 92.62 271 LEU A N 1
ATOM 2153 C CA . LEU A 1 271 ? -9.938 6.761 11.131 1.00 92.62 271 LEU A CA 1
ATOM 2154 C C . LEU A 1 271 ? -11.194 6.474 10.303 1.00 92.62 271 LEU A C 1
ATOM 2156 O O . LEU A 1 271 ? -12.298 6.777 10.749 1.00 92.62 271 LEU A O 1
ATOM 2160 N N . LEU A 1 272 ? -11.040 5.856 9.130 1.00 92.62 272 LEU A N 1
ATOM 2161 C CA . LEU A 1 272 ? -12.159 5.528 8.256 1.00 92.62 272 LEU A CA 1
ATOM 2162 C C . LEU A 1 272 ? -13.099 4.507 8.906 1.00 92.62 272 LEU A C 1
ATOM 2164 O O . LEU A 1 272 ? -14.308 4.709 8.890 1.00 92.62 272 LEU A O 1
ATOM 2168 N N . MET A 1 273 ? -12.576 3.452 9.537 1.00 95.12 273 MET A N 1
ATOM 2169 C CA . MET A 1 273 ? -13.402 2.494 10.286 1.00 95.12 273 MET A CA 1
ATOM 2170 C C . MET A 1 273 ? -14.176 3.177 11.413 1.00 95.12 273 MET A C 1
ATOM 2172 O O . MET A 1 273 ? -15.366 2.921 11.576 1.00 95.12 273 MET A O 1
ATOM 2176 N N . SER A 1 274 ? -13.517 4.063 12.164 1.00 93.94 274 SER A N 1
ATOM 2177 C CA . SER A 1 274 ? -14.137 4.816 13.253 1.00 93.94 274 SER A CA 1
ATOM 2178 C C . SER A 1 274 ? -15.218 5.777 12.756 1.00 93.9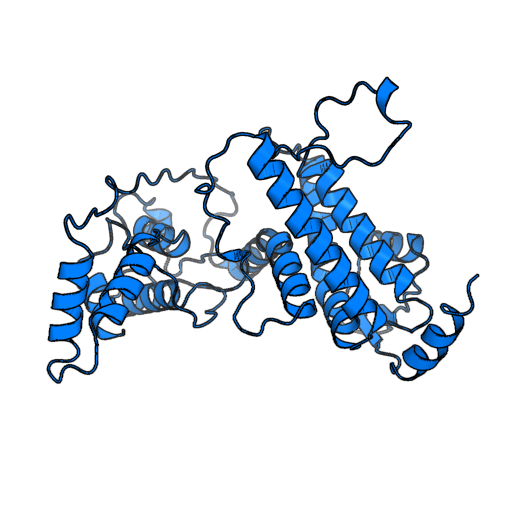4 274 SER A C 1
ATOM 2180 O O . SER A 1 274 ? -16.282 5.859 13.365 1.00 93.94 274 SER A O 1
ATOM 2182 N N . TYR A 1 275 ? -14.984 6.462 11.635 1.00 92.31 275 TYR A N 1
ATOM 2183 C CA . TYR A 1 275 ? -15.991 7.291 10.979 1.00 92.31 275 TYR A CA 1
ATOM 2184 C C . TYR A 1 275 ? -17.191 6.448 10.532 1.00 92.31 275 TYR A C 1
ATOM 2186 O O . TYR A 1 275 ? -18.324 6.774 10.856 1.00 92.31 275 TYR A O 1
ATOM 2194 N N . LEU A 1 276 ? -16.953 5.313 9.869 1.00 92.06 276 LEU A N 1
ATOM 2195 C CA . LEU A 1 276 ? -18.003 4.458 9.307 1.00 92.06 276 LEU A CA 1
ATOM 2196 C C . LEU A 1 276 ? -18.909 3.775 10.348 1.00 92.06 276 LEU A C 1
ATOM 2198 O O . LEU A 1 276 ? -19.968 3.262 9.978 1.00 92.06 276 LEU A O 1
ATOM 2202 N N . ILE A 1 277 ? -18.506 3.745 11.621 1.00 93.12 277 ILE A N 1
ATOM 2203 C CA . ILE A 1 277 ? -19.346 3.285 12.740 1.00 93.12 277 ILE A CA 1
ATOM 2204 C C . ILE A 1 277 ? -19.953 4.437 13.549 1.00 93.12 277 ILE A C 1
ATOM 2206 O O . ILE A 1 277 ? -20.794 4.190 14.414 1.00 93.12 277 ILE A O 1
ATOM 2210 N N . SER A 1 278 ? -19.530 5.680 13.307 1.00 91.44 278 SER A N 1
ATOM 2211 C CA . SER A 1 278 ? -20.025 6.839 14.045 1.00 91.44 278 SER A CA 1
ATOM 2212 C C . SER A 1 278 ? -21.446 7.208 13.605 1.00 91.44 278 SER A C 1
ATOM 2214 O O . SER A 1 278 ? -21.953 6.757 12.576 1.00 91.44 278 SER A O 1
ATOM 2216 N N . ALA A 1 279 ? -22.104 8.056 14.395 1.00 88.62 279 ALA A N 1
ATOM 2217 C CA . ALA A 1 279 ? -23.405 8.617 14.037 1.00 88.62 279 ALA A CA 1
ATOM 2218 C C . ALA A 1 279 ? -23.330 9.645 12.888 1.00 88.62 279 ALA A C 1
ATOM 2220 O O . ALA A 1 279 ? -24.365 10.020 12.348 1.00 88.62 279 ALA A O 1
ATOM 2221 N N . GLU A 1 280 ? -22.129 10.104 12.523 1.00 87.38 280 GLU A N 1
ATOM 2222 C CA . GLU A 1 280 ? -21.906 11.094 11.460 1.00 87.38 280 GLU A CA 1
ATOM 2223 C C . GLU A 1 280 ? -21.828 10.455 10.067 1.00 87.38 280 GLU A C 1
ATOM 2225 O O . GLU A 1 280 ? -21.949 11.153 9.058 1.00 87.38 280 GLU A O 1
ATOM 2230 N N . ALA A 1 281 ? -21.606 9.139 9.988 1.00 86.56 281 ALA A N 1
ATOM 2231 C CA . ALA A 1 281 ? -21.630 8.428 8.719 1.00 86.56 281 ALA A CA 1
ATOM 2232 C C . ALA A 1 281 ? -23.055 8.387 8.136 1.00 86.56 281 ALA A C 1
ATOM 2234 O O . ALA A 1 281 ? -24.012 8.166 8.884 1.00 86.56 281 ALA A O 1
ATOM 2235 N N . PRO A 1 282 ? -23.210 8.518 6.802 1.00 87.88 282 PRO A N 1
ATOM 2236 C CA . PRO A 1 282 ? -24.495 8.333 6.139 1.00 87.88 282 PRO A CA 1
ATOM 2237 C C . PRO A 1 282 ? -25.138 7.002 6.528 1.00 87.88 282 PRO A C 1
ATOM 2239 O O . PRO A 1 282 ? -24.484 5.954 6.533 1.00 87.88 282 PRO A O 1
ATOM 2242 N N . GLU A 1 283 ? -26.430 7.036 6.842 1.00 88.25 283 GLU A N 1
ATOM 2243 C CA . GLU A 1 283 ? -27.166 5.881 7.355 1.00 88.25 283 GLU A CA 1
ATOM 2244 C C . GLU A 1 283 ? -27.136 4.697 6.376 1.00 88.25 283 GLU A C 1
ATOM 2246 O O . GLU A 1 283 ? -27.059 3.541 6.793 1.0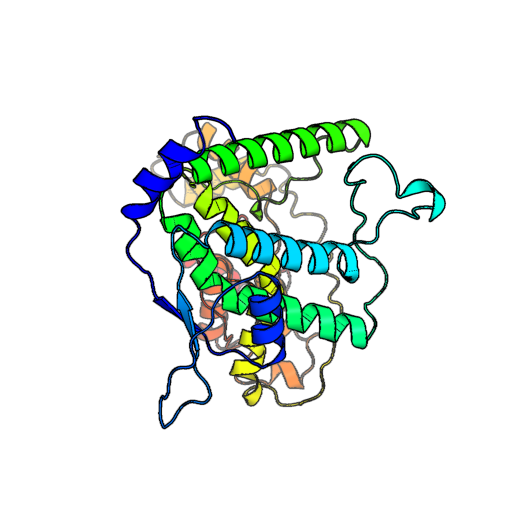0 88.25 283 GLU A O 1
ATOM 2251 N N . GLU A 1 284 ? -27.134 4.978 5.073 1.00 87.06 284 GLU A N 1
ATOM 2252 C CA . GLU A 1 284 ? -27.034 3.988 4.002 1.00 87.06 284 GLU A CA 1
ATOM 2253 C C . GLU A 1 284 ? -25.720 3.213 4.082 1.00 87.06 284 GLU A C 1
ATOM 2255 O O . GLU A 1 284 ? -25.707 1.997 3.911 1.00 87.06 284 GLU A O 1
ATOM 2260 N N . ILE A 1 285 ? -24.621 3.910 4.384 1.00 84.81 285 ILE A N 1
ATOM 2261 C CA . ILE A 1 285 ? -23.295 3.312 4.548 1.00 84.81 285 ILE A CA 1
ATOM 2262 C C . ILE A 1 285 ? -23.236 2.537 5.865 1.00 84.81 285 ILE A C 1
ATOM 2264 O O . ILE A 1 285 ? -22.719 1.419 5.922 1.00 84.81 285 ILE A O 1
ATOM 2268 N N . ARG A 1 286 ? -23.799 3.104 6.935 1.00 87.12 286 ARG A N 1
ATOM 2269 C CA . ARG A 1 286 ? -23.803 2.502 8.271 1.00 87.12 286 ARG A CA 1
ATOM 2270 C C . ARG A 1 286 ? -24.552 1.166 8.286 1.00 87.12 286 ARG A C 1
ATOM 2272 O O . ARG A 1 286 ? -24.061 0.207 8.882 1.00 87.12 286 ARG A O 1
ATOM 2279 N N . LYS A 1 287 ? -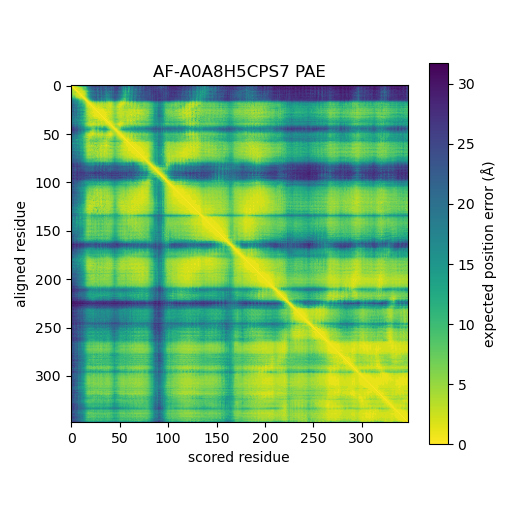25.659 1.076 7.542 1.00 87.50 287 LYS A N 1
ATOM 2280 C CA . LYS A 1 287 ? -26.481 -0.133 7.357 1.00 87.50 287 LYS A CA 1
ATOM 2281 C C . LYS A 1 287 ? -25.871 -1.206 6.457 1.00 87.50 287 LYS A C 1
ATOM 2283 O O . LYS A 1 287 ? -26.415 -2.308 6.409 1.00 87.50 287 LYS A O 1
ATOM 2288 N N . LEU A 1 288 ? -24.767 -0.931 5.759 1.00 87.06 288 LEU A N 1
ATOM 2289 C CA . LEU A 1 288 ? -24.103 -1.960 4.960 1.00 87.06 288 LEU A CA 1
ATOM 2290 C C . LEU A 1 288 ? -23.639 -3.108 5.851 1.00 87.06 288 LEU A C 1
ATOM 2292 O O . LEU A 1 288 ? -22.904 -2.881 6.820 1.00 87.06 288 LEU A O 1
ATOM 2296 N N . ALA A 1 289 ? -24.051 -4.322 5.471 1.00 88.75 289 ALA A N 1
ATOM 2297 C CA . ALA A 1 289 ? -23.632 -5.560 6.116 1.00 88.75 289 ALA A CA 1
ATOM 2298 C C . ALA A 1 289 ? -22.105 -5.687 6.103 1.00 88.75 289 ALA A C 1
ATOM 2300 O O . ALA A 1 289 ? -21.513 -6.033 7.120 1.00 88.75 289 ALA A O 1
ATOM 2301 N N . GLU A 1 290 ? -21.479 -5.319 4.983 1.00 92.38 290 GLU A N 1
ATOM 2302 C CA . GLU A 1 290 ? -20.033 -5.346 4.796 1.00 92.38 290 GLU A CA 1
ATOM 2303 C C . GLU A 1 290 ? -19.532 -3.994 4.286 1.00 92.38 290 GLU A C 1
ATOM 2305 O O . GLU A 1 290 ? -20.119 -3.387 3.389 1.00 92.38 290 GLU A O 1
ATOM 2310 N N . LYS A 1 291 ? -18.429 -3.514 4.863 1.00 93.69 291 LYS A N 1
ATOM 2311 C CA . LYS A 1 291 ? -17.801 -2.237 4.515 1.00 93.69 291 LYS A CA 1
ATOM 2312 C C . LYS A 1 291 ? -16.408 -2.498 3.957 1.00 93.69 291 LYS A C 1
ATOM 2314 O O . LYS A 1 291 ? -15.518 -2.948 4.674 1.00 93.69 291 LYS A O 1
ATOM 2319 N N . VAL A 1 292 ? -16.212 -2.227 2.671 1.00 92.75 292 VAL A N 1
ATOM 2320 C CA . VAL A 1 292 ? -14.939 -2.486 1.985 1.00 92.75 292 VAL A CA 1
ATOM 2321 C C . VAL A 1 292 ? -14.019 -1.278 2.124 1.00 92.75 292 VAL A C 1
ATOM 2323 O O . VAL A 1 292 ? -14.395 -0.171 1.744 1.00 92.75 292 VAL A O 1
ATOM 2326 N N . ILE A 1 293 ? -12.799 -1.490 2.615 1.00 93.00 293 ILE A N 1
ATOM 2327 C CA . ILE A 1 293 ? -11.760 -0.455 2.672 1.00 93.00 293 ILE A CA 1
ATOM 2328 C C . ILE A 1 293 ? -10.613 -0.876 1.756 1.00 93.00 293 ILE A C 1
ATOM 2330 O O . ILE A 1 293 ? -9.965 -1.896 1.977 1.00 93.00 293 ILE A O 1
ATOM 2334 N N . GLY A 1 294 ? -10.361 -0.088 0.712 1.00 88.50 294 GLY A N 1
ATOM 2335 C CA . GLY A 1 294 ? -9.214 -0.283 -0.170 1.00 88.50 294 GLY A CA 1
ATOM 2336 C C . GLY A 1 294 ? -7.959 0.340 0.430 1.00 88.50 294 GLY A C 1
ATOM 2337 O O . GLY A 1 294 ? -7.955 1.528 0.739 1.00 88.50 294 GLY A O 1
ATOM 2338 N N . VAL A 1 295 ? -6.890 -0.446 0.546 1.00 87.31 295 VAL A N 1
ATOM 2339 C CA . VAL A 1 295 ? -5.557 0.036 0.935 1.00 87.31 295 VAL A CA 1
ATOM 2340 C C . VAL A 1 295 ? -4.542 -0.324 -0.138 1.00 87.31 295 VAL A C 1
ATOM 2342 O O . VAL A 1 295 ? -4.707 -1.318 -0.849 1.00 87.31 295 VAL A O 1
ATOM 2345 N N . GLY A 1 296 ? -3.481 0.478 -0.259 1.00 80.00 296 GLY A N 1
ATOM 2346 C CA . GLY A 1 296 ? -2.551 0.355 -1.382 1.00 80.00 296 GLY A CA 1
ATOM 2347 C C . GLY A 1 296 ? -1.737 -0.934 -1.389 1.00 80.00 296 GLY A C 1
ATOM 2348 O O . GLY A 1 296 ? -1.258 -1.363 -2.435 1.00 80.00 296 GLY A O 1
ATOM 2349 N N . LYS A 1 297 ? -1.591 -1.568 -0.223 1.00 80.06 297 LYS A N 1
ATOM 2350 C CA . LYS A 1 297 ? -0.946 -2.873 -0.059 1.00 80.06 297 LYS A CA 1
ATOM 2351 C C . LYS A 1 297 ? -1.793 -3.737 0.874 1.00 80.06 297 LYS A C 1
ATOM 2353 O O . LYS A 1 297 ? -2.727 -4.408 0.451 1.00 80.06 297 LYS A O 1
ATOM 2358 N N . LYS A 1 298 ? -1.461 -3.698 2.156 1.00 88.06 298 LYS A N 1
ATOM 2359 C CA . LYS A 1 298 ? -2.142 -4.338 3.278 1.00 88.06 298 LYS A CA 1
ATOM 2360 C C . LYS A 1 298 ? -2.184 -3.311 4.402 1.00 88.06 298 LYS A C 1
ATOM 2362 O O . LYS A 1 298 ? -1.333 -2.425 4.415 1.00 88.06 298 LYS A O 1
ATOM 2367 N N . CYS A 1 299 ? -3.135 -3.415 5.320 1.00 92.00 299 CYS A N 1
ATOM 2368 C CA . CYS A 1 299 ? -3.128 -2.536 6.482 1.00 92.00 299 CYS A CA 1
ATOM 2369 C C . CYS A 1 299 ? -2.125 -3.051 7.524 1.00 92.00 299 CYS A C 1
ATOM 2371 O O . CYS A 1 299 ? -1.686 -4.209 7.477 1.00 92.00 299 CYS A O 1
ATOM 2373 N N . CYS A 1 300 ? -1.790 -2.201 8.489 1.00 92.44 300 CYS A N 1
ATOM 2374 C CA . CYS A 1 300 ? -0.968 -2.596 9.625 1.00 92.44 300 CYS A CA 1
ATOM 2375 C C . CYS A 1 300 ? -1.704 -3.560 10.562 1.00 92.44 300 CYS A C 1
ATOM 2377 O O . CYS A 1 300 ? -2.932 -3.708 10.503 1.00 92.44 300 CYS A O 1
ATOM 2379 N N . ALA A 1 301 ? -0.945 -4.218 11.440 1.00 94.06 301 ALA A N 1
ATOM 2380 C CA . ALA A 1 301 ? -1.480 -5.200 12.377 1.00 94.06 301 ALA A CA 1
ATOM 2381 C C . ALA A 1 301 ? -2.559 -4.607 13.295 1.00 94.06 301 ALA A C 1
ATOM 2383 O O . ALA A 1 301 ? -3.597 -5.233 13.492 1.00 94.06 301 ALA A O 1
ATOM 2384 N N . ILE A 1 302 ? -2.370 -3.377 13.784 1.00 95.62 302 ILE A N 1
ATOM 2385 C CA . ILE A 1 302 ? -3.339 -2.734 14.680 1.00 95.62 302 ILE A CA 1
ATOM 2386 C C . ILE A 1 302 ? -4.639 -2.328 13.969 1.00 95.62 302 ILE A C 1
ATOM 2388 O O . ILE A 1 302 ? -5.716 -2.520 14.526 1.00 95.62 302 ILE A O 1
ATOM 2392 N N . CYS A 1 303 ? -4.580 -1.854 12.718 1.00 96.75 303 CYS A N 1
ATOM 2393 C CA . CYS A 1 303 ? -5.786 -1.579 11.925 1.00 96.75 303 CYS A CA 1
ATOM 2394 C C . CYS A 1 303 ? -6.545 -2.867 11.578 1.00 96.75 303 CYS A C 1
ATOM 2396 O O . CYS A 1 303 ? -7.775 -2.884 11.568 1.00 96.75 303 CYS A O 1
ATOM 2398 N N . TRP A 1 304 ? -5.818 -3.959 11.331 1.00 96.88 304 TRP A N 1
ATOM 2399 C CA . TRP A 1 304 ? -6.421 -5.273 11.129 1.00 96.88 304 TRP A CA 1
ATOM 2400 C C . TRP A 1 304 ? -7.117 -5.779 12.399 1.00 96.88 304 TRP A C 1
ATOM 2402 O O . TRP A 1 304 ? -8.275 -6.194 12.347 1.00 96.88 304 TRP A O 1
ATOM 2412 N N . LEU A 1 305 ? -6.439 -5.693 13.548 1.00 97.50 305 LEU A N 1
ATOM 2413 C CA . LEU A 1 305 ? -6.989 -6.062 14.853 1.00 97.50 305 LEU A CA 1
ATOM 2414 C C . LEU A 1 305 ? -8.239 -5.235 15.190 1.00 97.50 305 LEU A C 1
ATOM 2416 O O . LEU A 1 305 ? -9.244 -5.790 15.632 1.00 97.50 305 LEU A O 1
ATOM 2420 N N . LEU A 1 306 ? -8.216 -3.927 14.913 1.00 97.69 306 LEU A N 1
ATOM 2421 C CA . LEU A 1 306 ? -9.381 -3.057 15.061 1.00 97.69 306 LEU A CA 1
ATOM 2422 C C . LEU A 1 306 ? -10.579 -3.588 14.258 1.00 97.69 306 LEU A C 1
ATOM 2424 O O . LEU A 1 306 ? -11.659 -3.750 14.822 1.00 97.69 306 LEU A O 1
ATOM 2428 N N . ALA A 1 307 ? -10.401 -3.922 12.977 1.00 97.44 307 ALA A N 1
ATOM 2429 C CA . ALA A 1 307 ? -11.475 -4.479 12.150 1.00 97.44 307 ALA A CA 1
ATOM 2430 C C . ALA A 1 307 ? -12.050 -5.792 12.717 1.00 97.44 307 ALA A C 1
ATOM 2432 O O . ALA A 1 307 ? -13.270 -6.002 12.702 1.00 97.44 307 ALA A O 1
ATOM 2433 N N . GLN A 1 308 ? -11.188 -6.661 13.253 1.00 97.75 308 GLN A N 1
ATOM 2434 C CA . GLN A 1 308 ? -11.605 -7.910 13.893 1.00 97.75 308 GLN A CA 1
ATOM 2435 C C . GLN A 1 308 ? -12.428 -7.652 15.158 1.00 97.75 308 GLN A C 1
ATOM 2437 O O . GLN A 1 308 ? -13.502 -8.232 15.309 1.00 97.75 308 GLN A O 1
ATOM 2442 N N . ILE A 1 309 ? -11.978 -6.749 16.031 1.00 98.06 309 ILE A N 1
ATOM 2443 C CA . ILE A 1 309 ? -12.690 -6.398 17.267 1.00 98.06 309 ILE A CA 1
ATOM 2444 C C . ILE A 1 309 ? -14.041 -5.754 16.954 1.00 98.06 309 ILE A C 1
ATOM 2446 O O . ILE A 1 309 ? -15.047 -6.123 17.559 1.00 98.06 309 ILE A O 1
ATOM 2450 N N . LEU A 1 310 ? -14.099 -4.839 15.981 1.00 97.31 310 LEU A N 1
ATOM 2451 C CA . LEU A 1 310 ? -15.357 -4.224 15.542 1.00 97.31 310 LEU A CA 1
ATOM 2452 C C . LEU A 1 310 ? -16.351 -5.274 15.022 1.00 97.31 310 LEU A C 1
ATOM 2454 O O . LEU A 1 310 ? -17.547 -5.180 15.310 1.00 97.31 310 LEU A O 1
ATOM 2458 N N . THR A 1 311 ? -15.854 -6.307 14.334 1.00 96.62 311 THR A N 1
ATOM 2459 C CA . THR A 1 311 ? -16.669 -7.443 13.880 1.00 96.62 311 THR A CA 1
ATOM 2460 C C . THR A 1 311 ? -17.149 -8.291 15.062 1.00 96.62 311 THR A C 1
ATOM 2462 O O . THR A 1 311 ? -18.338 -8.588 15.166 1.00 96.62 311 THR A O 1
ATOM 2465 N N . GLN A 1 312 ? -16.254 -8.651 15.986 1.00 96.75 312 GLN A N 1
ATOM 2466 C CA . GLN A 1 312 ? -16.576 -9.461 17.170 1.00 96.75 312 GLN A CA 1
ATOM 2467 C C . GLN A 1 312 ? -17.609 -8.777 18.076 1.00 96.75 312 GLN A C 1
ATOM 2469 O O . GLN A 1 312 ? -18.530 -9.429 18.567 1.00 96.75 312 GLN A O 1
ATOM 2474 N N . GLN A 1 313 ? -17.500 -7.456 18.246 1.00 96.81 313 GLN A N 1
ATOM 2475 C CA . GLN A 1 313 ? -18.445 -6.641 19.016 1.00 96.81 313 GLN A CA 1
ATOM 2476 C C . GLN A 1 313 ? -19.727 -6.298 18.238 1.00 96.81 313 GLN A C 1
ATOM 2478 O O . GLN A 1 313 ? -20.580 -5.583 18.758 1.00 96.81 313 GLN A O 1
ATOM 2483 N N . ARG A 1 314 ? -19.893 -6.815 17.010 1.00 95.12 314 ARG A N 1
ATOM 2484 C CA . ARG A 1 314 ? -21.060 -6.585 16.137 1.00 95.12 314 ARG A CA 1
ATOM 2485 C C . ARG A 1 314 ? -21.329 -5.104 15.843 1.00 95.12 314 ARG A C 1
ATOM 2487 O O . ARG A 1 314 ? -22.474 -4.715 15.635 1.00 95.12 314 ARG A O 1
ATOM 2494 N N . LEU A 1 315 ? -20.279 -4.284 15.814 1.00 94.56 315 LEU A N 1
ATOM 2495 C CA . LEU A 1 315 ? -20.380 -2.861 15.484 1.00 94.56 315 LEU A CA 1
ATOM 2496 C C . LEU A 1 315 ? -20.364 -2.644 13.968 1.00 94.56 315 LEU A C 1
ATOM 2498 O O . LEU A 1 315 ? -21.158 -1.870 13.442 1.00 94.56 315 LEU A O 1
ATOM 2502 N N . ALA A 1 316 ? -19.479 -3.344 13.258 1.00 95.56 316 ALA A N 1
ATOM 2503 C CA . ALA A 1 316 ? -19.436 -3.377 11.799 1.00 95.56 316 ALA A CA 1
ATOM 2504 C C . ALA A 1 316 ? -18.550 -4.525 11.309 1.00 95.56 316 ALA A C 1
ATOM 2506 O O . ALA A 1 316 ? -17.602 -4.910 11.992 1.00 95.56 316 ALA A O 1
ATOM 2507 N N . HIS A 1 317 ? -18.823 -5.022 10.101 1.00 96.69 317 HIS A N 1
ATOM 2508 C CA . HIS A 1 317 ? -17.934 -5.943 9.403 1.00 96.69 317 HIS A CA 1
ATOM 2509 C C . HIS A 1 317 ? -17.144 -5.205 8.319 1.00 96.69 317 HIS A C 1
ATOM 2511 O O . HIS A 1 317 ? -17.734 -4.555 7.451 1.00 96.69 317 HIS A O 1
ATOM 2517 N N . PHE A 1 318 ? -15.814 -5.301 8.375 1.00 96.19 318 PHE A N 1
ATOM 2518 C CA . PHE A 1 318 ? -14.917 -4.660 7.415 1.00 96.19 318 PHE A CA 1
ATOM 2519 C C . PHE A 1 318 ? -14.205 -5.688 6.541 1.00 96.19 318 PHE A C 1
ATOM 2521 O O . PHE A 1 318 ? -13.634 -6.654 7.044 1.00 96.19 318 PHE A O 1
ATOM 2528 N N . VAL A 1 319 ? -14.180 -5.420 5.236 1.00 95.56 319 VAL A N 1
ATOM 2529 C CA . VAL A 1 319 ? -13.451 -6.209 4.240 1.00 95.56 319 VAL A CA 1
ATOM 2530 C C . VAL A 1 319 ? -12.188 -5.447 3.850 1.00 95.56 319 VAL A C 1
ATOM 2532 O O . VAL A 1 319 ? -12.252 -4.361 3.267 1.00 95.56 319 VAL A O 1
ATOM 2535 N N . LEU A 1 320 ? -11.034 -6.023 4.187 1.00 94.94 320 LEU A N 1
ATOM 2536 C CA . LEU A 1 320 ? -9.705 -5.448 3.975 1.00 94.94 320 LEU A CA 1
ATOM 2537 C C . LEU A 1 320 ? -8.855 -6.352 3.058 1.00 94.94 320 LEU A C 1
ATOM 2539 O O . LEU A 1 320 ? -9.000 -7.573 3.111 1.00 94.94 320 LEU A O 1
ATOM 2543 N N . PRO A 1 321 ? -7.906 -5.797 2.279 1.00 90.88 321 PRO A N 1
ATOM 2544 C CA . PRO A 1 321 ? -6.984 -6.561 1.428 1.00 90.88 321 PRO A CA 1
ATOM 2545 C C . PRO A 1 321 ? -6.060 -7.544 2.158 1.00 90.88 321 PRO A C 1
ATOM 2547 O O . PRO A 1 321 ? -5.458 -8.409 1.523 1.00 90.88 321 PRO A O 1
ATOM 2550 N N . GLY A 1 322 ? -5.901 -7.394 3.475 1.00 92.75 322 GLY A N 1
ATOM 2551 C CA . GLY A 1 322 ? -5.026 -8.212 4.313 1.00 92.75 322 GLY A CA 1
ATOM 2552 C C . GLY A 1 322 ? -4.208 -7.371 5.293 1.00 92.75 322 GLY A C 1
ATOM 2553 O O . GLY A 1 322 ? -4.323 -6.146 5.321 1.00 92.75 322 GLY A O 1
ATOM 2554 N N . THR A 1 323 ? -3.331 -8.041 6.046 1.00 91.88 323 THR A N 1
ATOM 2555 C CA . THR A 1 323 ? -2.383 -7.429 6.993 1.00 91.88 323 THR A CA 1
ATOM 2556 C C . THR A 1 323 ? -0.930 -7.757 6.643 1.00 91.88 323 THR A C 1
ATOM 2558 O O . THR A 1 323 ? -0.630 -8.868 6.189 1.00 91.88 323 THR A O 1
ATOM 2561 N N . HIS A 1 324 ? -0.020 -6.794 6.815 1.00 86.94 324 HIS A N 1
ATOM 2562 C CA . HIS A 1 324 ? 1.427 -7.049 6.749 1.00 86.94 324 HIS A CA 1
ATOM 2563 C C . HIS A 1 324 ? 2.032 -7.412 8.118 1.00 86.94 324 HIS A C 1
ATOM 2565 O O . HIS A 1 324 ? 3.244 -7.542 8.218 1.00 86.94 324 HIS A O 1
ATOM 2571 N N . ALA A 1 325 ? 1.201 -7.604 9.152 1.00 88.56 325 ALA A N 1
ATOM 2572 C CA . ALA A 1 325 ? 1.575 -8.061 10.497 1.00 88.56 325 ALA A CA 1
ATOM 2573 C C . ALA A 1 325 ? 2.563 -7.166 11.277 1.00 88.56 325 ALA A C 1
ATOM 2575 O O . ALA A 1 325 ? 2.912 -7.492 12.407 1.00 88.56 325 ALA A O 1
ATOM 2576 N N . THR A 1 326 ? 2.953 -6.013 10.732 1.00 86.75 326 THR A N 1
ATOM 2577 C CA . THR A 1 326 ? 3.785 -5.022 11.431 1.00 86.75 326 THR A CA 1
ATOM 2578 C C . THR A 1 326 ? 2.909 -4.045 12.207 1.00 86.75 326 THR A C 1
ATOM 2580 O O . THR A 1 326 ? 1.904 -3.543 11.686 1.00 86.75 326 THR A O 1
ATOM 2583 N N . TYR A 1 327 ? 3.308 -3.752 13.442 1.00 87.94 327 TYR A N 1
ATOM 2584 C CA . TYR A 1 327 ? 2.750 -2.667 14.240 1.00 87.94 327 TYR A CA 1
ATOM 2585 C C . TYR A 1 327 ? 3.494 -1.373 13.921 1.00 87.94 327 TYR A C 1
ATOM 2587 O O . TYR A 1 327 ? 4.720 -1.348 13.914 1.00 87.94 327 TYR A O 1
ATOM 2595 N N . TYR A 1 328 ? 2.742 -0.309 13.652 1.00 84.31 328 TYR A N 1
ATOM 2596 C CA . TYR A 1 328 ? 3.285 1.042 13.541 1.00 84.31 328 TYR A CA 1
ATOM 2597 C C . TYR A 1 328 ? 2.770 1.887 14.703 1.00 84.31 328 TYR A C 1
ATOM 2599 O O . TYR A 1 328 ? 1.653 1.622 15.169 1.00 84.31 328 TYR A O 1
ATOM 2607 N N . PRO A 1 329 ? 3.518 2.924 15.123 1.00 84.75 329 PRO A N 1
ATOM 2608 C CA . PRO A 1 329 ? 3.047 3.891 16.104 1.00 84.75 329 PRO A CA 1
ATOM 2609 C C . PRO A 1 329 ? 1.643 4.380 15.749 1.00 84.75 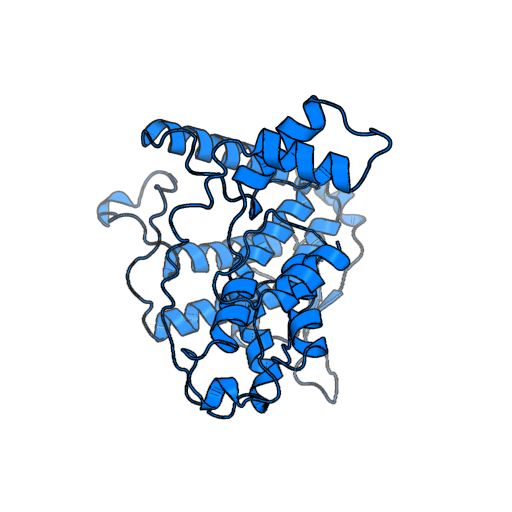329 PRO A C 1
ATOM 2611 O O . PRO A 1 329 ? 1.387 4.845 14.633 1.00 84.75 329 PRO A O 1
ATOM 2614 N N . TRP A 1 330 ? 0.715 4.233 16.689 1.00 88.25 330 TRP A N 1
ATOM 2615 C CA . TRP A 1 330 ? -0.711 4.404 16.444 1.00 88.25 330 TRP A CA 1
ATOM 2616 C C . TRP A 1 330 ? -1.356 5.214 17.556 1.00 88.25 330 TRP A C 1
ATOM 2618 O O . TRP A 1 330 ? -1.125 4.971 18.739 1.00 88.25 330 TRP A O 1
ATOM 2628 N N . VAL A 1 331 ? -2.197 6.159 17.155 1.00 87.25 331 VAL A N 1
ATOM 2629 C CA . VAL A 1 331 ? -3.082 6.903 18.047 1.00 87.25 331 VAL A CA 1
ATOM 2630 C C . VAL A 1 331 ? -4.514 6.502 17.726 1.00 87.25 331 VAL A C 1
ATOM 2632 O O . VAL A 1 331 ? -4.921 6.485 16.562 1.00 87.25 331 VAL A O 1
ATOM 2635 N N . ALA A 1 332 ? -5.283 6.192 18.766 1.00 90.06 332 ALA A N 1
ATOM 2636 C CA . ALA A 1 332 ? -6.680 5.827 18.615 1.00 90.06 332 ALA A CA 1
ATOM 2637 C C . ALA A 1 332 ? -7.511 6.973 18.006 1.00 90.06 332 ALA A C 1
ATOM 2639 O O . ALA A 1 332 ? -7.413 8.111 18.474 1.00 90.06 332 ALA A O 1
ATOM 2640 N N . PRO A 1 333 ? -8.367 6.694 17.005 1.00 90.69 333 PRO A N 1
ATOM 2641 C CA . PRO A 1 333 ? -9.410 7.623 16.594 1.00 90.69 333 PRO A CA 1
ATOM 2642 C C . PRO A 1 333 ? -10.356 7.948 17.759 1.00 90.69 333 PRO A C 1
ATOM 2644 O O . PRO A 1 333 ? -10.751 7.061 18.515 1.00 90.69 333 PRO A O 1
ATOM 2647 N N . LEU A 1 334 ? -10.762 9.215 17.867 1.00 83.75 334 LEU A N 1
ATOM 2648 C CA . LEU A 1 334 ? -11.559 9.721 18.996 1.00 83.75 334 LEU A CA 1
ATOM 2649 C C . LEU A 1 334 ? -12.938 9.065 19.142 1.00 83.75 334 LEU A C 1
ATOM 2651 O O . LEU A 1 334 ? -13.457 8.975 20.249 1.00 83.75 334 LEU A O 1
ATOM 2655 N N . ASN A 1 335 ? -13.521 8.592 18.040 1.00 83.88 335 ASN A N 1
ATOM 2656 C CA . ASN A 1 335 ? -14.885 8.063 18.019 1.00 83.88 335 ASN A CA 1
ATOM 2657 C C . ASN A 1 335 ? -14.945 6.545 18.272 1.00 83.88 335 ASN A C 1
ATOM 2659 O O . ASN A 1 335 ? -15.981 5.925 18.032 1.00 83.88 335 ASN A O 1
ATOM 2663 N N . LEU A 1 336 ? -13.851 5.915 18.718 1.00 92.44 336 LEU A N 1
ATOM 2664 C CA . LEU A 1 336 ? -13.869 4.499 19.083 1.00 92.44 336 LEU A CA 1
ATOM 2665 C C . LEU A 1 336 ? -14.469 4.2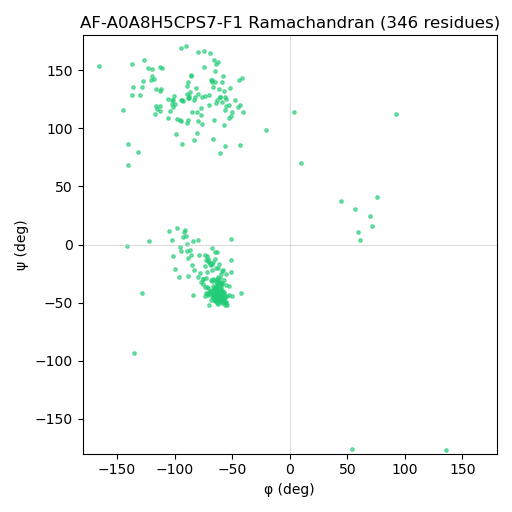97 20.486 1.00 92.44 336 LEU A C 1
ATOM 2667 O O . LEU A 1 336 ? -13.998 4.916 21.441 1.00 92.44 336 LEU A O 1
ATOM 2671 N N . PRO A 1 337 ? -15.455 3.394 20.654 1.00 94.31 337 PRO A N 1
ATOM 2672 C CA . PRO A 1 337 ? -15.969 3.044 21.974 1.00 94.31 337 PRO A CA 1
ATOM 2673 C C . PRO A 1 337 ? -14.867 2.511 22.897 1.00 94.31 337 PRO A C 1
ATOM 2675 O O . PRO A 1 337 ? -14.001 1.746 22.468 1.00 94.31 337 PRO A O 1
ATOM 2678 N N . THR A 1 338 ? -14.948 2.819 24.193 1.00 93.94 338 THR A N 1
ATOM 2679 C CA . THR A 1 338 ? -13.985 2.332 25.198 1.00 93.94 338 THR A CA 1
ATOM 2680 C C . THR A 1 338 ? -13.859 0.806 25.198 1.00 93.94 338 THR A C 1
ATOM 2682 O O . THR A 1 338 ? -12.761 0.282 25.365 1.00 93.94 338 THR A O 1
ATOM 2685 N N . SER A 1 339 ? -14.952 0.076 24.945 1.00 96.44 339 SER A N 1
ATOM 2686 C CA . SER A 1 339 ? -14.933 -1.390 24.826 1.00 96.44 339 SER A CA 1
ATOM 2687 C C . SER A 1 339 ? -14.038 -1.888 23.687 1.00 96.44 339 SER A C 1
ATOM 2689 O O . SER A 1 339 ? -13.441 -2.957 23.797 1.00 96.44 339 SER A O 1
ATOM 2691 N N . VAL A 1 340 ? -13.927 -1.132 22.593 1.00 96.88 340 VAL A N 1
ATOM 2692 C CA . VAL A 1 340 ? -13.055 -1.456 21.457 1.00 96.88 340 VAL A CA 1
ATOM 2693 C C . VAL A 1 340 ? -11.598 -1.209 21.835 1.00 96.88 340 VAL A C 1
ATOM 2695 O O . VAL A 1 340 ? -10.759 -2.071 21.591 1.00 96.88 340 VAL A O 1
ATOM 2698 N N . LEU A 1 341 ? -11.300 -0.081 22.490 1.00 94.81 341 LEU A N 1
ATOM 2699 C CA . LEU A 1 341 ? -9.943 0.247 22.951 1.00 94.81 341 LEU A CA 1
ATOM 2700 C C . LEU A 1 341 ? -9.416 -0.774 23.968 1.00 94.81 341 LEU A C 1
ATOM 2702 O O . LEU A 1 341 ? -8.275 -1.219 23.861 1.00 94.81 341 LEU A O 1
ATOM 2706 N N . LEU A 1 342 ? -10.264 -1.198 24.909 1.00 93.81 342 LEU A N 1
ATOM 2707 C CA . LEU A 1 342 ? -9.940 -2.276 25.845 1.00 93.81 342 LEU A CA 1
ATOM 2708 C C . LEU A 1 342 ? -9.697 -3.599 25.113 1.00 93.81 342 LEU A C 1
ATOM 2710 O O . LEU A 1 342 ? -8.725 -4.287 25.413 1.00 93.81 342 LEU A O 1
ATOM 2714 N N . GLY A 1 343 ? -10.530 -3.920 24.118 1.00 95.88 343 GLY A N 1
ATOM 2715 C CA . GLY A 1 343 ? -10.331 -5.089 23.265 1.00 95.88 343 GLY A CA 1
ATOM 2716 C C . GLY A 1 343 ? -8.973 -5.068 22.560 1.00 95.88 343 GLY A C 1
ATOM 2717 O O . GLY A 1 343 ? -8.285 -6.085 22.546 1.00 95.88 343 GLY A O 1
ATOM 2718 N N . ILE A 1 344 ? -8.543 -3.915 22.032 1.00 94.12 344 ILE A N 1
ATOM 2719 C CA . ILE A 1 344 ? -7.221 -3.775 21.398 1.00 94.12 344 ILE A CA 1
ATOM 2720 C C . ILE A 1 344 ? -6.130 -4.033 22.439 1.00 94.12 344 ILE A C 1
ATOM 2722 O O . ILE A 1 344 ? -5.278 -4.885 22.222 1.00 94.12 344 ILE A O 1
ATOM 2726 N N . SER A 1 345 ? -6.198 -3.372 23.598 1.00 89.44 345 SER A N 1
ATOM 2727 C CA . SER A 1 345 ? -5.197 -3.511 24.665 1.00 89.44 345 SER A CA 1
ATOM 2728 C C . SER A 1 345 ? -5.051 -4.936 25.216 1.00 89.44 345 SER A C 1
ATOM 2730 O O . SER A 1 345 ? -4.005 -5.251 25.783 1.00 89.44 345 SER A O 1
ATOM 2732 N N . GLN A 1 346 ? -6.090 -5.768 25.120 1.00 90.38 346 GLN A N 1
ATOM 2733 C CA . GLN A 1 346 ? -6.072 -7.163 25.579 1.00 90.38 346 GLN A CA 1
ATOM 2734 C C . GLN A 1 346 ? -5.470 -8.128 24.550 1.00 90.38 346 GLN A C 1
ATOM 2736 O O . GLN A 1 346 ? -5.044 -9.217 24.921 1.00 90.38 346 GLN A O 1
ATOM 2741 N N . ASN A 1 347 ? -5.456 -7.740 23.273 1.00 89.12 347 ASN A N 1
ATOM 2742 C CA . ASN A 1 347 ? -4.930 -8.541 22.163 1.00 89.12 347 ASN A CA 1
ATOM 2743 C C . ASN A 1 347 ? -3.535 -8.072 21.699 1.00 89.12 347 ASN A C 1
ATOM 2745 O O . ASN A 1 347 ? -3.008 -8.607 20.723 1.00 89.12 347 ASN A O 1
ATOM 2749 N N . LEU A 1 348 ? -2.964 -7.082 22.397 1.00 84.81 348 LEU A N 1
ATOM 2750 C CA . LEU A 1 348 ? -1.566 -6.647 22.334 1.00 84.81 348 LEU A CA 1
ATOM 2751 C C . LEU A 1 348 ? -0.808 -7.178 23.556 1.00 84.81 348 LEU A C 1
ATOM 2753 O O . LEU A 1 348 ? 0.271 -7.765 23.343 1.00 84.81 348 LEU A O 1
#

pLDDT: mean 78.59, std 15.05, range [29.48, 98.06]

Secondary structure (DSSP, 8-state):
--TTHHHHHHHHTTS--EEEEEE--HHHHHHHHHTT--EEEE--TTSS-EEEEEE-GGGHHHHHHHHHHHHHHHIIIIIEE-S---GGGTTS------PEEP-SPPPHHHHHHHHHHHHHHHHHHHHHHHHHHT--HHHHHHHHHHHHHHHHHHHHHHHHTT--TTS---GGGSPPTT--HHHHHHHHHHHHTHHHHHHHHHHHTGGG-S-SS----------SS----TTHHHHHHHHHHHH-TT----HHHHHHHHHHHHT-B--HHHHHHHHHHSTTS-HHHHT-SEEE---SS-B-HHHHHHHHHHHHTTS-EEE-S-B------B---TTS-HHHHHHHHHH-

Solvent-accessible surface area (backbone atoms only — not comparable to full-atom values): 20985 Å² total; per-residue (Å²): 138,59,84,68,64,63,58,54,58,66,63,37,71,74,53,67,80,48,69,46,82,43,81,62,55,76,67,55,51,51,56,41,45,73,45,73,48,72,72,46,78,48,94,53,98,83,69,69,66,33,28,37,37,66,56,35,66,92,46,48,68,36,54,54,48,45,55,51,50,52,51,44,48,47,38,57,76,72,50,25,53,76,72,86,67,59,81,88,65,77,83,76,79,96,65,86,64,83,76,44,77,59,84,70,84,76,52,74,71,52,47,53,51,50,50,53,51,49,52,51,52,60,70,43,45,65,56,54,50,54,63,57,68,62,72,48,68,66,57,53,53,51,49,53,52,51,51,52,54,49,53,52,50,52,54,54,52,42,64,73,66,69,53,61,95,72,71,69,73,60,69,89,74,56,78,57,92,88,59,48,74,60,54,53,51,51,52,54,51,46,57,74,38,12,63,58,43,15,50,53,52,44,59,75,49,46,88,70,51,96,58,94,73,88,79,90,79,87,83,85,79,75,72,69,80,63,89,67,56,93,51,43,44,58,52,44,44,56,53,44,47,69,76,41,76,85,59,91,72,55,76,67,55,31,49,53,50,29,57,49,54,72,64,36,40,67,48,69,66,46,43,49,56,33,44,52,65,36,90,83,36,58,64,75,66,51,68,41,76,56,41,78,52,62,45,45,67,48,43,40,31,59,49,46,50,48,42,50,51,35,36,74,71,69,70,46,41,63,48,65,79,46,62,70,71,45,78,68,57,66,41,83,50,89,70,54,56,68,72,55,55,53,51,51,66,73,77,105

Foldseek 3Di:
DDPVVVVLLVLQVVPPFDKDKFDDDPVLVVLCVVLVWDWAWDPDPPDHTIIIGTDGSVCLVSLVVSLVVLVCCLCDVAFFDDDPPPPVNPDDDPDPPPTDGDPDDDDPVSVVSNLVSLVSLVRCLVVLVSSLVSPRPVVLVVLVVVVVVVVVVVVVVCVVVVPPPPPPPPCLLDADVVRRSSNSVSSVSLVSSLVVQLVVQCVVVVVLDPDPDDDDDDDDDDPPPPPPPVCLLVVLVVVVCVVCVVPPDDSVVSVVVSVQLSPADADPLLQVVLCQLDPNDDPSSVPRQEAEGGTSAFDEPLSVQLQVLCVVVVSHHYDTPHYPDHDHNHDHDPSDDPSSVVSSVVVD

Mean predicted aligned error: 10.54 Å

Organism: NCBI:txid2823264

Sequence (348 aa):
MNHLETRWIFQMLQLSTTQIPLVLDPEEITMLSRCGLVVTRMSVAFVGPTYLCSVEPGNIMNWVTLLLEVTKELMDLYLVYPRNQDPASITRHFRMSAYHVRTSPPSEREVVGICLRMGFLHKLRPVLKCLLSSRSFALETSLLTAASAAKQRRRVASQKHGLSSGTAQDPEFFPEQHEHITDSVIRAYDTVLAWHTSANFLFRHRHLFPNPNLNIQFLSYNPMASLRFSNLQAACQDILAWKDPNGSFHSGHYQELAAEASNGTVHAEALLMSYLISAEAPEEIRKLAEKVIGVGKKCCAICWLLAQILTQQRLAHFVLPGTHATYYPWVAPLNLPTSVLLGISQNL

Nearest PDB structures (foldseek):
  2jzx-assembly1_A  TM=4.405E-01  e=1.132E+00  Homo sapiens
  1wbd-assembly1_A  TM=4.426E-01  e=2.231E+00  Escherichia coli
  4b8t-assembly1_A  TM=4.354E-01  e=3.761E+00  Homo sapiens

Radius of gyration: 24.56 Å; Cα contacts (8 Å, |Δi|>4): 309; chains: 1; bounding box: 63×51×67 Å

InterPro domains:
  IPR027796 OTT_1508-like deaminase [PF14441] (266-333)